Protein AF-A0A7W1EXB3-F1 (afdb_monomer_lite)

Sequence (257 aa):
MYRLIIIALLFVSFTVNGQTKTKTKTKTKVAKVDSTGAEIEEEKTPEELLELTLPPETEIDAITGKKVFYKERKLKNDSLRTALRLEQKKKKMSFWVKTTYPNPKLKTKQPPIQLCINLANRDTFLTYCVNDSILKDPEIKKIVFEKIIGDTTYMLIFLQAFTKSKSDGGVCSAGKEQRLYFVKWHPKSNVAKWKAKNVNSCVKTITNMGKQKFTEWDKTSILNISYHRGSNFYEYKFDPDQPQLGMQKVSGDAEEK

Structure (mmCIF, N/CA/C/O backbone):
data_AF-A0A7W1EXB3-F1
#
_entry.id   AF-A0A7W1EXB3-F1
#
loop_
_atom_site.g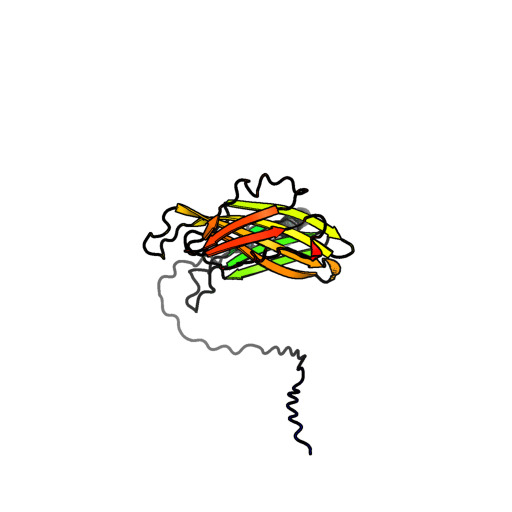roup_PDB
_atom_site.id
_atom_site.type_symbol
_atom_site.label_atom_id
_atom_site.label_alt_id
_atom_site.label_comp_id
_atom_site.label_asym_id
_atom_site.label_entity_id
_atom_site.label_seq_id
_atom_site.pdbx_PDB_ins_code
_atom_site.Cartn_x
_atom_site.Cartn_y
_atom_site.Cartn_z
_atom_site.occupancy
_atom_site.B_iso_or_equiv
_atom_site.auth_seq_id
_atom_site.auth_comp_id
_atom_site.auth_asym_id
_atom_site.auth_atom_id
_atom_site.pdbx_PDB_model_num
ATOM 1 N N . MET A 1 1 ? 8.033 -47.455 -35.387 1.00 41.56 1 MET A N 1
ATOM 2 C CA . MET A 1 1 ? 8.723 -48.066 -34.230 1.00 41.56 1 MET A CA 1
ATOM 3 C C . MET A 1 1 ? 8.724 -47.052 -33.097 1.00 41.56 1 MET A C 1
ATOM 5 O O . MET A 1 1 ? 9.214 -45.948 -33.277 1.00 41.56 1 MET A O 1
ATOM 9 N N . TYR A 1 2 ? 8.044 -47.396 -32.005 1.00 37.06 2 TYR A N 1
ATOM 10 C CA . TYR A 1 2 ? 7.686 -46.533 -30.876 1.00 37.06 2 TYR A CA 1
ATOM 11 C C . TYR A 1 2 ? 8.877 -46.172 -29.980 1.00 37.06 2 TYR A C 1
ATOM 13 O O . TYR A 1 2 ? 9.613 -47.077 -29.602 1.00 37.06 2 TYR A O 1
ATOM 21 N N . ARG A 1 3 ? 8.952 -44.915 -29.508 1.00 46.25 3 ARG A N 1
ATOM 22 C CA . ARG A 1 3 ? 9.371 -44.574 -28.129 1.00 46.25 3 ARG A CA 1
ATOM 23 C C . ARG A 1 3 ? 8.623 -43.329 -27.632 1.00 46.25 3 ARG A C 1
ATOM 25 O O . ARG A 1 3 ? 8.969 -42.202 -27.962 1.00 46.25 3 ARG A O 1
ATOM 32 N N . LEU A 1 4 ? 7.576 -43.584 -26.849 1.00 46.94 4 LEU A N 1
ATOM 33 C CA . LEU A 1 4 ? 6.866 -42.632 -25.993 1.00 46.94 4 LEU A CA 1
ATOM 34 C C . LEU A 1 4 ? 7.672 -42.433 -24.701 1.00 46.94 4 LEU A C 1
ATOM 36 O O . LEU A 1 4 ? 8.041 -43.422 -24.071 1.00 46.94 4 LEU A O 1
ATOM 40 N N . ILE A 1 5 ? 7.893 -41.187 -24.275 1.00 62.44 5 ILE A N 1
ATOM 41 C CA . ILE A 1 5 ? 8.281 -40.872 -22.893 1.00 62.44 5 ILE A CA 1
ATOM 42 C C . ILE A 1 5 ? 7.142 -40.072 -22.267 1.00 62.44 5 ILE A C 1
ATOM 44 O O . ILE A 1 5 ? 6.899 -38.914 -22.598 1.00 62.44 5 ILE A O 1
ATOM 48 N N . ILE A 1 6 ? 6.431 -40.760 -21.380 1.00 52.72 6 ILE A N 1
ATOM 49 C CA . ILE A 1 6 ? 5.423 -40.250 -20.457 1.00 52.72 6 ILE A CA 1
ATOM 50 C C . ILE A 1 6 ? 6.166 -39.871 -19.177 1.00 52.72 6 ILE A C 1
ATOM 52 O O . ILE A 1 6 ? 6.792 -40.736 -18.570 1.00 52.72 6 ILE A O 1
ATOM 56 N N . ILE A 1 7 ? 6.060 -38.621 -18.727 1.00 56.81 7 ILE A N 1
ATOM 57 C CA . ILE A 1 7 ? 6.257 -38.288 -17.311 1.00 56.81 7 ILE A CA 1
ATOM 58 C C . ILE A 1 7 ? 5.063 -37.449 -16.870 1.00 56.81 7 ILE A C 1
ATOM 60 O O . ILE A 1 7 ? 5.001 -36.238 -17.062 1.00 56.81 7 ILE A O 1
ATOM 64 N N . ALA A 1 8 ? 4.090 -38.158 -16.305 1.00 45.06 8 ALA A N 1
ATOM 65 C CA . ALA A 1 8 ? 3.041 -37.612 -15.471 1.00 45.06 8 ALA A CA 1
ATOM 66 C C . ALA A 1 8 ? 3.576 -37.522 -14.035 1.00 45.06 8 ALA A C 1
ATOM 68 O O . ALA A 1 8 ? 4.011 -38.526 -13.476 1.00 45.06 8 ALA A O 1
ATOM 69 N N . LEU A 1 9 ? 3.515 -36.337 -13.429 1.00 47.97 9 LEU A N 1
ATOM 70 C CA . LEU A 1 9 ? 3.651 -36.163 -11.983 1.00 47.97 9 LEU A CA 1
ATOM 71 C C . LEU A 1 9 ? 2.385 -35.481 -11.459 1.00 47.97 9 LEU A C 1
ATOM 73 O O . LEU A 1 9 ? 2.249 -34.261 -11.438 1.00 47.97 9 LEU A O 1
ATOM 77 N N . LEU A 1 10 ? 1.438 -36.343 -11.090 1.00 43.28 10 LEU A N 1
ATOM 78 C CA . LEU A 1 10 ? 0.374 -36.101 -10.122 1.00 43.28 10 LEU A CA 1
ATOM 79 C C . LEU A 1 10 ? 0.989 -36.011 -8.722 1.00 43.28 10 LEU A C 1
ATOM 81 O O . LEU A 1 10 ? 1.832 -36.838 -8.416 1.00 43.28 10 LEU A O 1
ATOM 85 N N . PHE A 1 11 ? 0.535 -35.064 -7.898 1.00 41.31 11 PHE A N 1
ATOM 86 C CA . PHE A 1 11 ? 0.152 -35.213 -6.477 1.00 41.31 11 PHE A CA 1
ATOM 87 C C . PHE A 1 11 ? -0.417 -33.846 -6.044 1.00 41.31 11 PHE A C 1
ATOM 89 O O . PHE A 1 11 ? 0.305 -32.861 -5.959 1.00 41.31 11 PHE A O 1
ATOM 96 N N . VAL A 1 12 ? -1.735 -33.653 -6.137 1.00 41.09 12 VAL A N 1
ATOM 97 C CA . VAL A 1 12 ? -2.756 -33.920 -5.102 1.00 41.09 12 VAL A CA 1
ATOM 98 C C . VAL A 1 12 ? -2.642 -32.979 -3.899 1.00 41.09 12 VAL A C 1
ATOM 100 O O . VAL A 1 12 ? -1.730 -33.039 -3.081 1.00 41.09 12 VAL A O 1
ATOM 103 N N . SER A 1 13 ? -3.652 -32.119 -3.841 1.00 35.84 13 SER A N 1
ATOM 104 C CA . SER A 1 13 ? -4.082 -31.227 -2.775 1.00 35.84 13 SER A CA 1
ATOM 105 C C . SER A 1 13 ? -4.209 -31.907 -1.407 1.00 35.84 13 SER A C 1
ATOM 107 O O . SER A 1 13 ? -4.775 -32.991 -1.310 1.00 35.84 13 SER A O 1
ATOM 109 N N . PHE A 1 14 ? -3.852 -31.185 -0.342 1.00 39.44 14 PHE A N 1
ATOM 110 C CA . PHE A 1 14 ? -4.456 -31.369 0.980 1.00 39.44 14 PHE A CA 1
ATOM 111 C C . PHE A 1 14 ? -4.939 -30.024 1.527 1.00 39.44 14 PHE A C 1
ATOM 113 O O . PHE A 1 14 ? -4.170 -29.083 1.717 1.00 39.44 14 PHE A O 1
ATOM 120 N N . THR A 1 15 ? -6.243 -29.961 1.774 1.00 39.34 15 THR A N 1
ATOM 121 C CA . THR A 1 15 ? -6.945 -28.927 2.535 1.00 39.34 15 THR A CA 1
ATOM 122 C C . THR A 1 15 ? -7.481 -29.527 3.842 1.00 39.34 15 THR A C 1
ATOM 124 O O . THR A 1 15 ? -7.920 -30.671 3.844 1.00 39.34 15 THR A O 1
ATOM 127 N N . VAL A 1 16 ? -7.565 -28.672 4.871 1.00 36.50 16 VAL A N 1
ATOM 128 C CA . VAL A 1 16 ? -8.430 -28.711 6.079 1.00 36.50 16 VAL A CA 1
ATOM 129 C C . VAL A 1 16 ? -8.057 -29.635 7.258 1.00 36.50 16 VAL A C 1
ATOM 131 O O . VAL A 1 16 ? -8.155 -30.851 7.177 1.00 36.50 16 VAL A O 1
ATOM 134 N N . ASN A 1 17 ? -7.729 -29.013 8.402 1.00 37.28 17 ASN A N 1
ATOM 135 C CA . ASN A 1 17 ? -8.367 -29.160 9.736 1.00 37.28 17 ASN A CA 1
ATOM 136 C C . ASN A 1 17 ? -7.505 -28.383 10.761 1.00 37.28 17 ASN A C 1
ATOM 138 O O . ASN A 1 17 ? -6.292 -28.525 10.772 1.00 37.28 17 ASN A O 1
ATOM 142 N N . GLY A 1 18 ? -7.993 -27.496 11.632 1.00 36.41 18 GLY A N 1
ATOM 143 C CA . GLY A 1 18 ? -9.329 -27.385 12.202 1.00 36.41 18 GLY A CA 1
ATOM 144 C C . GLY A 1 18 ? -9.471 -28.280 13.433 1.00 36.41 18 GLY A C 1
ATOM 145 O O . GLY A 1 18 ? -10.204 -29.253 13.360 1.00 36.41 18 GLY A O 1
ATOM 146 N N . GLN A 1 19 ? -8.778 -27.987 14.546 1.00 38.09 19 GLN A N 1
ATOM 147 C CA . GLN A 1 19 ? -9.163 -28.509 15.866 1.00 38.09 19 GLN A CA 1
ATOM 148 C C . GLN A 1 19 ? -8.624 -27.669 17.038 1.00 38.09 19 GLN A C 1
ATOM 150 O O . GLN A 1 19 ? -7.441 -27.646 17.365 1.00 38.09 19 GLN A O 1
ATOM 155 N N . THR A 1 20 ? -9.571 -27.006 17.694 1.00 40.81 20 THR A N 1
ATOM 156 C CA . THR A 1 20 ? -9.557 -26.512 19.071 1.00 40.81 20 THR A CA 1
ATOM 157 C C . THR A 1 20 ? -9.323 -27.641 20.077 1.00 40.81 20 THR A C 1
ATOM 159 O O . THR A 1 20 ? -10.093 -28.600 20.070 1.00 40.81 20 THR A O 1
ATOM 162 N N . LYS A 1 21 ? -8.379 -27.483 21.018 1.00 37.28 21 LYS A N 1
ATOM 163 C CA . LYS A 1 21 ? -8.473 -28.081 22.366 1.00 37.28 21 LYS A CA 1
ATOM 164 C C . LYS A 1 21 ? -7.869 -27.166 23.435 1.00 37.28 21 LYS A C 1
ATOM 166 O O . LYS A 1 21 ? -6.661 -26.992 23.542 1.00 37.28 21 LYS A O 1
ATOM 171 N N . THR A 1 22 ? -8.768 -26.633 24.249 1.00 33.16 22 THR A N 1
ATOM 172 C CA . THR A 1 22 ? -8.604 -26.196 25.636 1.00 33.16 22 THR A CA 1
ATOM 173 C C . THR A 1 22 ? -7.862 -27.250 26.465 1.00 33.16 22 THR A C 1
ATOM 175 O O . THR A 1 22 ? -8.252 -28.416 26.441 1.00 33.16 22 THR A O 1
ATOM 178 N N . LYS A 1 23 ? -6.868 -26.848 27.272 1.00 33.66 23 LYS A N 1
ATOM 179 C CA . LYS A 1 23 ? -6.513 -27.548 28.519 1.00 33.66 23 LYS A CA 1
ATOM 180 C C . LYS A 1 23 ? -5.982 -26.580 29.577 1.00 33.66 23 LYS A C 1
ATOM 182 O O . LYS A 1 23 ? -5.153 -25.713 29.325 1.00 33.66 23 LYS A O 1
ATOM 187 N N . THR A 1 24 ? -6.548 -26.764 30.757 1.00 30.84 24 THR A N 1
ATOM 188 C CA . THR A 1 24 ? -6.460 -25.964 31.972 1.00 30.84 24 THR A CA 1
ATOM 189 C C . THR A 1 24 ? -5.184 -26.256 32.773 1.00 30.84 24 THR A C 1
ATOM 191 O O . THR A 1 24 ? -4.723 -27.390 32.820 1.00 30.84 24 THR A O 1
ATOM 194 N N . LYS A 1 25 ? -4.675 -25.190 33.406 1.00 33.97 25 LYS A N 1
ATOM 195 C CA . LYS A 1 25 ? -3.746 -25.039 34.548 1.00 33.97 25 LYS A CA 1
ATOM 196 C C . LYS A 1 25 ? -3.174 -26.301 35.222 1.00 33.97 25 LYS A C 1
ATOM 198 O O . LYS A 1 25 ? -3.916 -27.048 35.851 1.00 33.97 25 LYS A O 1
ATOM 203 N N . THR A 1 26 ? -1.846 -26.305 35.369 1.00 30.31 26 THR A N 1
ATOM 204 C CA . THR A 1 26 ? -1.167 -26.849 36.558 1.00 30.31 26 THR A CA 1
ATOM 205 C C . THR A 1 26 ? -0.207 -25.795 37.109 1.00 30.31 26 THR A C 1
ATOM 207 O O . THR A 1 26 ? 0.642 -25.273 36.391 1.00 30.31 26 THR A O 1
ATOM 210 N N . LYS A 1 27 ? -0.406 -25.432 38.382 1.00 35.62 27 LYS A N 1
ATOM 211 C CA . LYS A 1 27 ? 0.450 -24.539 39.172 1.00 35.62 27 LYS A CA 1
ATOM 212 C C . LYS A 1 27 ? 1.740 -25.271 39.546 1.00 35.62 27 LYS A C 1
ATOM 214 O O . LYS A 1 27 ? 1.654 -26.310 40.191 1.00 35.62 27 LYS A O 1
ATOM 219 N N . THR A 1 28 ? 2.888 -24.639 39.317 1.00 32.59 28 THR A N 1
ATOM 220 C CA . THR A 1 28 ? 4.120 -24.947 40.054 1.00 32.59 28 THR A CA 1
ATOM 221 C C . THR A 1 28 ? 4.685 -23.637 40.591 1.00 32.59 28 THR A C 1
ATOM 223 O O . THR A 1 28 ? 5.056 -22.748 39.829 1.00 32.59 28 THR A O 1
ATOM 226 N N . LYS A 1 29 ? 4.671 -23.495 41.921 1.00 38.78 29 LYS A N 1
ATOM 227 C CA . LYS A 1 29 ? 5.368 -22.435 42.657 1.00 38.78 29 LYS A CA 1
ATOM 228 C C . LYS A 1 29 ? 6.869 -22.712 42.576 1.00 38.78 29 LYS A C 1
ATOM 230 O O . LYS A 1 29 ? 7.273 -23.779 43.024 1.00 38.78 29 LYS A O 1
ATOM 235 N N . VAL A 1 30 ? 7.674 -21.753 42.120 1.00 33.88 30 VAL A N 1
ATOM 236 C CA . VAL A 1 30 ? 9.099 -21.677 42.476 1.00 33.88 30 VAL A CA 1
ATOM 237 C C . VAL A 1 30 ? 9.494 -20.218 42.733 1.00 33.88 30 VAL A C 1
ATOM 239 O O . VAL A 1 30 ? 9.085 -19.313 42.015 1.00 33.88 30 VAL A O 1
ATOM 242 N N . ALA A 1 31 ? 10.214 -20.087 43.846 1.00 32.09 31 ALA A N 1
ATOM 243 C CA . ALA A 1 31 ? 10.896 -18.991 44.528 1.00 32.09 31 ALA A CA 1
ATOM 244 C C . ALA A 1 31 ? 11.014 -17.586 43.899 1.00 32.09 31 ALA A C 1
ATOM 246 O O . ALA A 1 31 ? 11.433 -17.400 42.760 1.00 32.09 31 ALA A O 1
ATOM 247 N N . LYS A 1 32 ? 10.778 -16.600 44.781 1.00 36.91 32 LYS A N 1
ATOM 248 C CA . LYS A 1 32 ? 11.312 -15.233 44.737 1.00 36.91 32 LYS A CA 1
ATOM 249 C C . LYS A 1 32 ? 12.838 -15.255 44.597 1.00 36.91 32 LYS A C 1
ATOM 251 O O . LYS A 1 32 ? 13.509 -15.875 45.418 1.00 36.91 32 LYS A O 1
ATOM 256 N N . VAL A 1 33 ? 13.350 -14.478 43.649 1.00 33.28 33 VAL A N 1
ATOM 257 C CA . VAL A 1 33 ? 14.679 -13.867 43.724 1.00 33.28 33 VAL A CA 1
ATOM 258 C C . VAL A 1 33 ? 14.490 -12.393 43.386 1.00 33.28 33 VAL A C 1
ATOM 260 O O . VAL A 1 33 ? 13.974 -12.061 42.319 1.00 33.28 33 VAL A O 1
ATOM 263 N N . ASP A 1 34 ? 14.842 -11.539 44.343 1.00 39.09 34 ASP A N 1
ATOM 264 C CA . ASP A 1 34 ? 14.842 -10.088 44.212 1.00 39.09 34 ASP A CA 1
ATOM 265 C C . ASP A 1 34 ? 15.857 -9.663 43.147 1.00 39.09 34 ASP A C 1
ATOM 267 O O . ASP A 1 34 ? 17.057 -9.911 43.256 1.00 39.09 34 ASP A O 1
ATOM 271 N N . SER A 1 35 ? 15.365 -9.006 42.105 1.00 39.72 35 SER A N 1
ATOM 272 C CA . SER A 1 35 ? 16.178 -8.212 41.196 1.00 39.72 35 SER A CA 1
ATOM 273 C C . SER A 1 35 ? 15.319 -7.047 40.730 1.00 39.72 35 SER A C 1
ATOM 275 O O . SER A 1 35 ? 14.232 -7.233 40.185 1.00 39.72 35 SER A O 1
ATOM 277 N N . THR A 1 36 ? 15.798 -5.853 41.055 1.00 43.53 36 THR A N 1
ATOM 278 C CA . THR A 1 36 ? 15.274 -4.519 40.761 1.00 43.53 36 THR A CA 1
ATOM 279 C C . THR A 1 36 ? 14.610 -4.429 39.385 1.00 43.53 36 THR A C 1
ATOM 281 O O . THR A 1 36 ? 15.255 -4.246 38.353 1.00 43.53 36 THR A O 1
ATOM 284 N N . GLY A 1 37 ? 13.283 -4.562 39.386 1.00 33.91 37 GLY A N 1
ATOM 285 C CA . GLY A 1 37 ? 12.439 -4.415 38.212 1.00 33.91 37 GLY A CA 1
ATOM 286 C C . GLY A 1 37 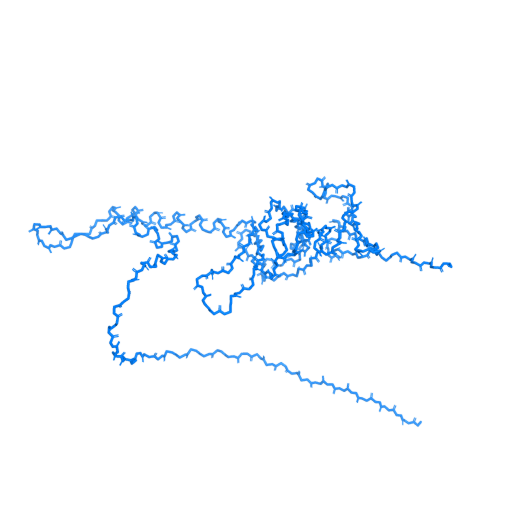? 12.226 -2.943 37.896 1.00 33.91 37 GLY A C 1
ATOM 287 O O . GLY A 1 37 ? 11.475 -2.262 38.585 1.00 33.91 37 GLY A O 1
ATOM 288 N N . ALA A 1 38 ? 12.860 -2.463 36.829 1.00 42.16 38 ALA A N 1
ATOM 289 C CA . ALA A 1 38 ? 12.301 -1.351 36.079 1.00 42.16 38 ALA A CA 1
ATOM 290 C C . ALA A 1 38 ? 10.942 -1.821 35.544 1.00 42.16 38 ALA A C 1
ATOM 292 O O . ALA A 1 38 ? 10.872 -2.786 34.778 1.00 42.16 38 ALA A O 1
ATOM 293 N N . GLU A 1 39 ? 9.875 -1.195 36.030 1.00 42.16 39 GLU A N 1
ATOM 294 C CA . GLU A 1 39 ? 8.497 -1.515 35.687 1.00 42.16 39 GLU A CA 1
ATOM 295 C C . GLU A 1 39 ? 8.330 -1.401 34.166 1.00 42.16 39 GLU A C 1
ATOM 297 O O . GLU A 1 39 ? 8.524 -0.348 33.555 1.00 42.16 39 GLU A O 1
ATOM 302 N N . ILE A 1 40 ? 8.086 -2.542 33.528 1.00 48.50 40 ILE A N 1
ATOM 303 C CA . ILE A 1 40 ? 7.893 -2.623 32.088 1.00 48.50 40 ILE A CA 1
ATOM 304 C C . ILE A 1 40 ? 6.507 -2.042 31.824 1.00 48.50 40 ILE A C 1
ATOM 306 O O . ILE A 1 40 ? 5.510 -2.726 32.036 1.00 48.50 40 ILE A O 1
ATOM 310 N N . GLU A 1 41 ? 6.432 -0.794 31.359 1.00 58.38 41 GLU A N 1
ATOM 311 C CA . GLU A 1 41 ? 5.202 -0.281 30.756 1.00 58.38 41 GLU A CA 1
ATOM 312 C C . GLU A 1 41 ? 4.876 -1.157 29.536 1.00 58.38 41 GLU A C 1
ATOM 314 O O . GLU A 1 41 ? 5.532 -1.081 28.486 1.00 58.38 41 GLU A O 1
ATOM 319 N N . GLU A 1 42 ? 3.910 -2.063 29.708 1.00 65.38 42 GLU A N 1
ATOM 320 C CA . GLU A 1 42 ? 3.246 -2.749 28.606 1.00 65.38 42 GLU A CA 1
ATOM 321 C C . GLU A 1 42 ? 2.676 -1.693 27.657 1.00 65.38 42 GLU A C 1
ATOM 323 O O . GLU A 1 42 ? 2.076 -0.703 28.079 1.00 65.38 42 GLU A O 1
ATOM 328 N N . GLU A 1 43 ? 2.899 -1.887 26.359 1.00 67.00 43 GLU A N 1
ATOM 329 C CA . GLU A 1 43 ? 2.380 -1.008 25.317 1.00 67.00 43 GLU A CA 1
ATOM 330 C C . GLU A 1 43 ? 0.859 -1.198 25.245 1.00 67.00 43 GLU A C 1
ATOM 332 O O . GLU A 1 43 ? 0.354 -2.091 24.566 1.00 67.00 43 GLU A O 1
ATOM 337 N N . LYS A 1 44 ? 0.137 -0.394 26.028 1.00 78.44 44 LYS A N 1
ATOM 338 C CA . LYS A 1 44 ? -1.316 -0.475 26.166 1.00 78.44 44 LYS A CA 1
ATOM 339 C C . LYS A 1 44 ? -1.995 -0.145 24.846 1.00 78.44 44 LYS A C 1
ATOM 341 O O . LYS A 1 44 ? -1.663 0.833 24.169 1.00 78.44 44 LYS A O 1
ATOM 346 N N . THR A 1 45 ? -2.988 -0.946 24.492 1.00 84.06 45 THR A N 1
ATOM 347 C CA . THR A 1 45 ? -3.839 -0.671 23.338 1.00 84.06 45 THR A CA 1
ATOM 348 C C . THR A 1 45 ? -4.600 0.649 23.539 1.00 84.06 45 THR A C 1
ATOM 350 O O . THR A 1 45 ? -4.846 1.062 24.673 1.00 84.06 45 THR A O 1
ATOM 353 N N . PRO A 1 46 ? -5.037 1.330 22.462 1.00 83.94 46 PRO A N 1
ATOM 354 C CA . PRO A 1 46 ? -5.842 2.546 22.594 1.00 83.94 46 PRO A CA 1
ATOM 355 C C . PRO A 1 46 ? -7.127 2.349 23.413 1.00 83.94 46 PRO A C 1
ATOM 357 O O . PRO A 1 46 ? -7.627 3.302 24.000 1.00 83.94 46 PRO A O 1
ATOM 360 N N . GLU A 1 47 ? -7.661 1.126 23.440 1.00 87.94 47 GLU A N 1
ATOM 361 C CA . GLU A 1 47 ? -8.827 0.769 24.251 1.00 87.94 47 GLU A CA 1
ATOM 362 C C . GLU A 1 47 ? -8.461 0.693 25.737 1.00 87.94 47 GLU A C 1
ATOM 364 O O . GLU A 1 47 ? -9.132 1.310 26.555 1.00 87.94 47 GLU A O 1
ATOM 369 N N . GLU A 1 48 ? -7.353 0.037 26.087 1.00 87.81 48 GLU A N 1
ATOM 370 C CA . GLU A 1 48 ? -6.856 -0.026 27.470 1.00 87.81 48 GLU A CA 1
ATOM 371 C C . GLU A 1 48 ? -6.447 1.348 28.010 1.00 87.81 48 GLU A C 1
ATOM 373 O O . GLU A 1 48 ? -6.702 1.662 29.172 1.00 87.81 48 GLU A O 1
ATOM 378 N N . LEU A 1 49 ? -5.845 2.192 27.168 1.00 89.25 49 LEU A N 1
ATOM 379 C CA . LEU A 1 49 ? -5.540 3.579 27.520 1.00 89.25 49 LEU A CA 1
ATOM 380 C C . LEU A 1 49 ? -6.812 4.377 27.799 1.00 89.25 49 LEU A C 1
ATOM 382 O O . LEU A 1 49 ? -6.841 5.145 28.757 1.00 89.25 49 LEU A O 1
ATOM 386 N N . LEU A 1 50 ? -7.865 4.179 26.999 1.00 91.00 50 LEU A N 1
ATOM 387 C CA . LEU A 1 50 ? -9.147 4.821 27.253 1.00 91.00 50 LEU A CA 1
ATOM 388 C C . LEU A 1 50 ? -9.718 4.348 28.593 1.00 91.00 50 LEU A C 1
ATOM 390 O O . LEU A 1 50 ? -10.015 5.196 29.426 1.00 91.00 50 LEU A O 1
ATOM 394 N N . GLU A 1 51 ? -9.794 3.040 28.849 1.00 89.62 51 GLU A N 1
ATOM 395 C CA . GLU A 1 51 ? -10.351 2.497 30.102 1.00 89.62 51 GLU A CA 1
ATOM 396 C C . GLU A 1 51 ? -9.653 3.033 31.360 1.00 89.62 51 GLU A C 1
ATOM 398 O O . GLU A 1 51 ? -10.319 3.303 32.355 1.00 89.62 51 GLU A O 1
ATOM 403 N N . LEU A 1 52 ? -8.338 3.270 31.316 1.00 89.50 52 LEU A N 1
ATOM 404 C CA . LEU A 1 52 ? -7.600 3.868 32.439 1.00 89.50 52 LEU A CA 1
ATOM 405 C C . LEU A 1 52 ? -7.969 5.329 32.715 1.00 89.50 52 LEU A C 1
ATOM 407 O O . LEU A 1 52 ? -7.787 5.808 33.831 1.00 89.50 52 LEU A O 1
ATOM 411 N N . THR A 1 53 ? -8.454 6.042 31.701 1.00 89.50 53 THR A N 1
ATOM 412 C CA . THR A 1 53 ? -8.878 7.446 31.820 1.00 89.50 53 THR A CA 1
ATOM 413 C C . THR A 1 53 ? -10.357 7.598 32.164 1.00 89.50 53 THR A C 1
ATOM 415 O O . THR A 1 53 ? -10.786 8.691 32.541 1.00 89.50 53 THR A O 1
ATOM 418 N N . LEU A 1 54 ? -11.153 6.532 32.031 1.00 91.19 54 LEU A N 1
ATOM 419 C CA . LEU A 1 54 ? -12.586 6.588 32.290 1.00 91.19 54 LEU A CA 1
ATOM 420 C C . LEU A 1 54 ? -12.863 6.552 33.802 1.00 91.19 54 LEU A C 1
ATOM 422 O O . LEU A 1 54 ? -12.283 5.739 34.523 1.00 91.19 54 LEU A O 1
ATOM 426 N N . PRO A 1 55 ? -13.781 7.394 34.310 1.00 90.31 55 PRO A N 1
ATOM 427 C CA . PRO A 1 55 ? -14.193 7.321 35.702 1.00 90.31 55 PRO A CA 1
ATOM 428 C C . PRO A 1 55 ? -14.899 5.984 35.978 1.00 90.31 55 PRO A C 1
ATOM 430 O O . PRO A 1 55 ? -15.655 5.504 35.120 1.00 90.31 55 PRO A O 1
ATOM 433 N N . PRO A 1 56 ? -14.717 5.400 37.177 1.00 87.88 56 PRO A N 1
ATOM 434 C CA . PRO A 1 56 ? -15.369 4.153 37.539 1.00 87.88 56 PRO A CA 1
ATOM 435 C C . PRO A 1 56 ? -16.895 4.314 37.511 1.00 87.88 56 PRO A C 1
ATOM 437 O O . PRO A 1 56 ? -17.467 5.291 38.005 1.00 87.88 56 PRO A O 1
ATOM 440 N N . GLU A 1 57 ? -17.561 3.329 36.910 1.00 90.50 57 GLU A N 1
ATOM 441 C CA . GLU A 1 57 ? -19.023 3.302 36.767 1.00 90.50 57 GLU A CA 1
ATOM 442 C C . GLU A 1 57 ? -19.726 2.909 38.079 1.00 90.50 57 GLU A C 1
ATOM 444 O O . GLU A 1 57 ? -20.915 3.180 38.261 1.00 90.50 57 GLU A O 1
ATOM 449 N N . THR A 1 58 ? -18.986 2.297 39.007 1.00 89.12 58 THR A N 1
ATOM 450 C CA . THR A 1 58 ? -19.454 1.905 40.338 1.00 89.12 58 THR A CA 1
ATOM 451 C C . THR A 1 58 ? -18.506 2.415 41.408 1.00 89.12 58 THR A C 1
ATOM 453 O O . THR A 1 58 ? -17.310 2.135 41.338 1.00 89.12 58 THR A O 1
ATOM 456 N N . GLU A 1 59 ? -19.045 3.062 42.433 1.00 89.56 59 GLU A N 1
ATOM 457 C CA . GLU A 1 59 ? -18.298 3.413 43.645 1.00 89.56 59 GLU A CA 1
ATOM 458 C C . GLU A 1 59 ? -19.010 2.812 44.858 1.00 89.56 59 GLU A C 1
ATOM 460 O O . GLU A 1 59 ? -20.218 2.559 44.834 1.00 89.56 59 GLU A O 1
ATOM 465 N N . ILE A 1 60 ? -18.249 2.515 45.906 1.00 88.69 60 ILE A N 1
ATOM 466 C CA . ILE A 1 60 ? -18.820 2.122 47.193 1.00 88.69 60 ILE A CA 1
ATOM 467 C C . ILE A 1 60 ? -19.085 3.423 47.940 1.00 88.69 60 ILE A C 1
ATOM 469 O O . ILE A 1 60 ? -18.151 4.182 48.190 1.00 88.69 60 ILE A O 1
ATOM 473 N N . ASP A 1 61 ? -20.345 3.691 48.264 1.00 84.88 61 ASP A N 1
ATOM 474 C CA . ASP A 1 61 ? -20.708 4.849 49.073 1.00 84.88 61 ASP A CA 1
ATOM 475 C C . ASP A 1 61 ? -20.077 4.708 50.465 1.00 84.88 61 ASP A C 1
ATOM 477 O O . ASP A 1 61 ? -20.293 3.713 51.162 1.00 84.88 61 ASP A O 1
ATOM 481 N N . ALA A 1 62 ? -19.275 5.699 50.852 1.00 87.50 62 ALA A N 1
ATOM 482 C CA . ALA A 1 62 ? -18.513 5.697 52.095 1.00 87.50 62 ALA A CA 1
ATOM 483 C C . ALA A 1 62 ? -19.405 5.675 53.346 1.00 87.50 62 ALA A C 1
ATOM 485 O O . ALA A 1 62 ? -18.960 5.230 54.401 1.00 87.50 62 ALA A O 1
ATOM 486 N N . ILE A 1 63 ? -20.653 6.138 53.233 1.00 88.25 63 ILE A N 1
ATOM 487 C CA . ILE A 1 63 ? -21.585 6.219 54.361 1.00 88.25 63 ILE A CA 1
ATOM 488 C C . ILE A 1 63 ? -22.409 4.935 54.467 1.00 88.25 63 ILE A C 1
ATOM 490 O O . ILE A 1 63 ? -22.582 4.391 55.555 1.00 88.25 63 ILE A O 1
ATOM 494 N N . THR A 1 64 ? -22.926 4.434 53.343 1.00 85.19 64 THR A N 1
ATOM 495 C CA . THR A 1 64 ? -23.859 3.295 53.348 1.00 85.19 64 THR A CA 1
ATOM 496 C C . THR A 1 64 ? -23.197 1.943 53.085 1.00 85.19 64 THR A C 1
ATOM 498 O O . THR A 1 64 ? -23.844 0.908 53.254 1.00 85.19 64 THR A O 1
ATOM 501 N N . GLY A 1 65 ? -21.939 1.920 52.631 1.00 90.06 65 GLY A N 1
ATOM 502 C CA . GLY A 1 65 ? -21.225 0.706 52.221 1.00 90.06 65 GLY A CA 1
ATOM 503 C C . GLY A 1 65 ? -21.838 0.007 51.000 1.00 90.06 65 GLY A C 1
ATOM 504 O O . GLY A 1 65 ? -21.392 -1.075 50.609 1.00 90.06 65 GLY A O 1
ATOM 505 N N . LYS A 1 66 ? -22.872 0.592 50.383 1.00 90.62 66 LYS A N 1
ATOM 506 C CA . LYS A 1 66 ? -23.555 0.028 49.218 1.00 90.62 66 LYS A CA 1
ATOM 507 C C . LYS A 1 66 ? -22.837 0.447 47.941 1.00 90.62 66 LYS A C 1
ATOM 509 O O . LYS A 1 66 ? -22.353 1.568 47.813 1.00 90.62 66 LYS A O 1
ATOM 514 N N . LYS A 1 67 ? -22.797 -0.461 46.963 1.00 90.25 67 LYS A N 1
ATOM 515 C CA . LYS A 1 67 ? -22.325 -0.141 45.612 1.00 90.25 67 LYS A CA 1
ATOM 516 C C . LYS A 1 67 ? -23.359 0.741 44.920 1.00 90.25 67 LYS A C 1
ATOM 518 O O . LYS A 1 67 ? -24.474 0.288 44.663 1.00 90.25 67 LYS A O 1
ATOM 523 N N . VAL A 1 68 ? -22.977 1.970 44.602 1.00 89.44 68 VAL A N 1
ATOM 524 C CA . VAL A 1 68 ? -23.777 2.905 43.812 1.00 89.44 68 VAL A CA 1
ATOM 525 C C . VAL A 1 68 ? -23.293 2.841 42.370 1.00 89.44 68 VAL A C 1
ATOM 527 O O . VAL A 1 68 ? -22.100 2.954 42.091 1.00 89.44 68 VAL A O 1
ATOM 530 N N . PHE A 1 69 ? -24.227 2.619 41.449 1.00 92.75 69 PHE A N 1
ATOM 531 C CA . PHE A 1 69 ? -23.958 2.584 40.018 1.00 92.75 69 PHE A CA 1
ATOM 532 C C . PHE A 1 69 ? -24.386 3.906 39.373 1.00 92.75 69 PHE A C 1
ATOM 534 O O . PHE A 1 69 ? -25.556 4.291 39.434 1.00 92.75 69 PHE A O 1
ATOM 541 N N . TYR A 1 70 ? -23.448 4.587 38.718 1.00 92.62 70 TYR A N 1
ATOM 542 C CA . TYR A 1 70 ? -23.688 5.889 38.101 1.00 92.62 70 TYR A CA 1
ATOM 543 C C . TYR A 1 70 ? -24.054 5.731 36.624 1.00 92.62 70 TYR A C 1
ATOM 545 O O . TYR A 1 70 ? -23.193 5.714 35.740 1.00 92.62 70 TYR A O 1
ATOM 553 N N . LYS A 1 71 ? -25.360 5.661 36.341 1.00 93.44 71 LYS A N 1
ATOM 554 C CA . LYS A 1 71 ? -25.895 5.475 34.979 1.00 93.44 71 LYS A CA 1
ATOM 555 C C . LYS A 1 71 ? -25.407 6.536 33.983 1.00 93.44 71 LYS A C 1
ATOM 557 O O . LYS A 1 71 ? -25.093 6.200 32.845 1.00 93.44 71 LYS A O 1
ATOM 562 N N . GLU A 1 72 ? -25.305 7.792 34.409 1.00 92.12 72 GLU A N 1
ATOM 563 C CA . GLU A 1 72 ? -24.818 8.897 33.570 1.00 92.12 72 GLU A CA 1
ATOM 564 C C . GLU A 1 72 ? -23.345 8.727 33.178 1.00 92.12 72 GLU A C 1
ATOM 566 O O . GLU A 1 72 ? -22.979 8.958 32.024 1.00 92.12 72 GLU A O 1
ATOM 571 N N . ARG A 1 73 ? -22.506 8.246 34.109 1.00 92.50 73 ARG A N 1
ATOM 572 C CA . ARG A 1 73 ? -21.090 7.958 33.836 1.00 92.50 73 ARG A CA 1
ATOM 573 C C . ARG A 1 73 ? -20.955 6.823 32.829 1.00 92.50 73 ARG A C 1
ATOM 575 O O . ARG A 1 73 ? -20.213 6.973 31.866 1.00 92.50 73 ARG A O 1
ATOM 582 N N . LYS A 1 74 ? -21.737 5.745 32.979 1.00 92.62 74 LYS A N 1
ATOM 583 C CA . LYS A 1 74 ? -21.762 4.654 31.993 1.00 92.62 74 LYS A CA 1
ATOM 584 C C . LYS A 1 74 ? -22.139 5.150 30.597 1.00 92.62 74 LYS A C 1
ATOM 586 O O . LYS A 1 74 ? -21.439 4.841 29.642 1.00 92.62 74 LYS A O 1
ATOM 591 N N . LEU A 1 75 ? -23.203 5.948 30.467 1.00 94.12 75 LEU A N 1
ATOM 592 C CA . LEU A 1 75 ? -23.624 6.488 29.166 1.00 94.12 75 LEU A CA 1
ATOM 593 C C . LEU A 1 75 ? -22.517 7.323 28.506 1.00 94.12 75 LEU A C 1
ATOM 595 O O . LEU A 1 75 ? -22.275 7.199 27.304 1.00 94.12 75 LEU A O 1
ATOM 599 N N . LYS A 1 76 ? -21.810 8.144 29.291 1.00 93.88 76 LYS A N 1
ATOM 600 C CA . LYS A 1 76 ? -20.676 8.935 28.801 1.00 93.88 76 LYS A CA 1
ATOM 601 C C . LYS A 1 76 ? -19.491 8.049 28.397 1.00 93.88 76 LYS A C 1
ATOM 603 O O . LYS A 1 76 ? -18.943 8.238 27.313 1.00 93.88 76 LYS A O 1
ATOM 608 N N . ASN A 1 77 ? -19.140 7.061 29.217 1.00 94.88 77 ASN A N 1
ATOM 609 C CA . ASN A 1 77 ? -18.076 6.093 28.939 1.00 94.88 77 ASN A CA 1
ATOM 610 C C . ASN A 1 77 ? -18.370 5.282 27.662 1.00 94.88 77 ASN A C 1
ATOM 612 O O . ASN A 1 77 ? -17.513 5.168 26.787 1.00 94.88 77 ASN A O 1
ATOM 616 N N . ASP A 1 78 ? -19.600 4.791 27.496 1.00 93.19 78 ASP A N 1
ATOM 617 C CA . ASP A 1 78 ? -20.033 4.040 26.311 1.00 93.19 78 ASP A CA 1
ATOM 618 C C . ASP A 1 78 ? -20.017 4.898 25.035 1.00 93.19 78 ASP A C 1
ATOM 620 O O . ASP A 1 78 ? -19.646 4.414 23.956 1.00 93.19 78 ASP A O 1
ATOM 624 N N . SER A 1 79 ? -20.346 6.188 25.151 1.00 94.81 79 SER A N 1
ATOM 625 C CA . SER A 1 79 ? -20.205 7.154 24.056 1.00 94.81 79 SER A CA 1
ATOM 626 C C . SER A 1 79 ? -18.741 7.309 23.624 1.00 94.81 79 SER A C 1
ATOM 628 O O . SER A 1 79 ? -18.433 7.209 22.433 1.00 94.81 79 SER A O 1
ATOM 630 N N . LEU A 1 80 ? -17.814 7.439 24.580 1.00 94.31 80 LEU A N 1
ATOM 631 C CA . LEU A 1 80 ? -16.375 7.536 24.302 1.00 94.31 80 LEU A CA 1
ATOM 632 C C . LEU A 1 80 ? -15.818 6.256 23.663 1.00 94.31 80 LEU A C 1
ATOM 634 O O . LEU A 1 80 ? -15.098 6.329 22.664 1.00 94.31 80 LEU A O 1
ATOM 638 N N . ARG A 1 81 ? -16.211 5.078 24.164 1.00 92.75 81 ARG A N 1
ATOM 639 C CA . ARG A 1 81 ? -15.862 3.779 23.555 1.00 92.75 81 ARG A CA 1
ATOM 640 C C . ARG A 1 81 ? -16.343 3.702 22.103 1.00 92.75 81 ARG A C 1
ATOM 642 O O . ARG A 1 81 ? -15.620 3.240 21.221 1.00 92.75 81 ARG A O 1
ATOM 649 N N . THR A 1 82 ? -17.559 4.172 21.832 1.00 94.50 82 THR A N 1
ATOM 650 C CA . THR A 1 82 ? -18.141 4.183 20.480 1.00 94.50 82 THR A CA 1
ATOM 651 C C . THR A 1 82 ? -17.399 5.144 19.554 1.00 94.50 82 THR A C 1
ATOM 653 O O . THR A 1 82 ? -17.075 4.772 18.423 1.00 94.50 82 THR A O 1
ATOM 656 N N . ALA A 1 83 ? -17.068 6.343 20.035 1.00 93.19 83 ALA A N 1
ATOM 657 C CA . ALA A 1 83 ? -16.269 7.312 19.295 1.00 93.19 83 ALA A CA 1
ATOM 658 C C . ALA A 1 83 ? -14.891 6.738 18.922 1.00 93.19 83 ALA A C 1
ATOM 660 O O . ALA A 1 83 ? -14.515 6.777 17.748 1.00 93.19 83 ALA A O 1
ATOM 661 N N . LEU A 1 84 ? -14.192 6.101 19.870 1.00 93.25 84 LEU A N 1
ATOM 662 C CA . LEU A 1 84 ? -12.900 5.453 19.618 1.00 93.25 84 LEU A CA 1
ATOM 663 C C . LEU A 1 84 ? -13.011 4.354 18.551 1.00 93.25 84 LEU A C 1
ATOM 665 O O . LEU A 1 84 ? -12.204 4.309 17.620 1.00 93.25 84 LEU A O 1
ATOM 669 N N . ARG A 1 85 ? -14.034 3.493 18.628 1.00 91.50 85 ARG A N 1
ATOM 670 C CA . ARG A 1 85 ? -14.277 2.451 17.612 1.00 91.50 85 ARG A CA 1
ATOM 671 C C . ARG A 1 85 ? -14.532 3.049 16.231 1.00 91.50 85 ARG A C 1
ATOM 673 O O . ARG A 1 85 ? -14.022 2.530 15.238 1.00 91.50 85 ARG A O 1
ATOM 680 N N . LEU A 1 86 ? -15.295 4.140 16.149 1.00 89.75 86 LEU A N 1
ATOM 681 C CA . LEU A 1 86 ? -15.549 4.846 14.893 1.00 89.75 86 LEU A CA 1
ATOM 682 C C . LEU A 1 86 ? -14.266 5.447 14.320 1.00 89.75 86 LEU A C 1
ATOM 684 O O . LEU A 1 86 ? -14.022 5.314 13.122 1.00 89.75 86 LEU A O 1
ATOM 688 N N . GLU A 1 87 ? -13.422 6.058 15.147 1.00 88.75 87 GLU A N 1
ATOM 689 C CA . GLU A 1 87 ? -12.122 6.569 14.709 1.00 88.75 87 GLU A CA 1
ATOM 690 C C . GLU A 1 87 ? -11.192 5.459 14.227 1.00 88.75 87 GLU A C 1
ATOM 692 O O . GLU A 1 87 ? -10.588 5.575 13.160 1.00 88.75 87 GLU A O 1
ATOM 697 N N . GLN A 1 88 ? -11.095 4.356 14.969 1.00 87.94 88 GLN A N 1
ATOM 698 C CA . GLN A 1 88 ? -10.305 3.200 14.556 1.00 87.94 88 GLN A CA 1
ATOM 699 C C . GLN A 1 88 ? -10.833 2.600 13.250 1.00 87.94 88 GLN A C 1
ATOM 701 O O . GLN A 1 88 ? -10.040 2.254 12.373 1.00 87.94 88 GLN A O 1
ATOM 706 N N . LYS A 1 89 ? -12.158 2.514 13.081 1.00 85.81 89 LYS A N 1
ATOM 707 C CA . LYS A 1 89 ? -12.781 2.084 11.825 1.00 85.81 89 LYS A CA 1
ATOM 708 C C . LYS A 1 89 ? -12.419 3.044 10.694 1.00 85.81 89 LYS A C 1
ATOM 710 O O . LYS A 1 89 ? -11.946 2.579 9.668 1.00 85.81 89 LYS A O 1
ATOM 715 N N . LYS A 1 90 ? -12.534 4.362 10.886 1.00 86.12 90 LYS A N 1
ATOM 716 C CA . LYS A 1 90 ? -12.119 5.372 9.893 1.00 86.12 90 LYS A CA 1
ATOM 717 C C . LYS A 1 90 ? -10.639 5.238 9.518 1.00 86.12 90 LYS A C 1
ATOM 719 O O . LYS A 1 90 ? -10.312 5.294 8.339 1.00 86.12 90 LYS A O 1
ATOM 724 N N . LYS A 1 91 ? -9.757 5.000 10.495 1.00 82.50 91 LYS A N 1
ATOM 725 C CA . LYS A 1 91 ? -8.320 4.757 10.265 1.00 82.50 91 LYS A CA 1
ATOM 726 C C . LYS A 1 91 ? -8.060 3.465 9.484 1.00 82.50 91 LYS A C 1
ATOM 728 O O . LYS A 1 91 ? -7.157 3.427 8.658 1.00 82.50 91 LYS A O 1
ATOM 733 N N . LYS A 1 92 ? -8.832 2.401 9.724 1.00 79.75 92 LYS A N 1
ATOM 734 C CA . LYS A 1 92 ? -8.754 1.148 8.945 1.00 79.75 92 LYS A CA 1
ATOM 735 C C . LYS A 1 92 ? -9.326 1.313 7.531 1.00 79.75 92 LYS A C 1
ATOM 737 O O . LYS A 1 92 ? -8.816 0.712 6.595 1.00 79.75 92 LYS A O 1
ATOM 742 N N . MET A 1 93 ? -10.337 2.163 7.378 1.00 85.69 93 MET A N 1
ATOM 743 C CA . MET A 1 93 ? -11.051 2.448 6.130 1.00 85.69 93 MET A CA 1
ATOM 744 C C . MET A 1 93 ? -10.467 3.647 5.369 1.00 85.69 93 MET A C 1
ATOM 746 O O . MET A 1 93 ? -11.186 4.354 4.668 1.00 85.69 93 MET A O 1
ATOM 750 N N . SER A 1 94 ? -9.165 3.896 5.499 1.00 89.69 94 SER A N 1
ATOM 751 C CA . SER A 1 94 ? -8.462 4.920 4.730 1.00 89.69 94 SER A CA 1
ATOM 752 C C . SER A 1 94 ? -7.199 4.353 4.093 1.00 89.69 94 SER A C 1
ATOM 754 O O . SER A 1 94 ? -6.596 3.405 4.600 1.00 89.69 94 SER A O 1
ATOM 756 N N . PHE A 1 95 ? -6.791 4.929 2.963 1.00 94.81 95 PHE A N 1
ATOM 757 C CA . PHE A 1 95 ? -5.496 4.609 2.377 1.00 94.81 95 PHE A CA 1
ATOM 758 C C . PHE A 1 95 ? -4.386 5.062 3.325 1.00 94.81 95 PHE A C 1
ATOM 760 O O . PHE A 1 95 ? -4.273 6.244 3.657 1.00 94.81 95 PHE A O 1
ATOM 767 N N . TRP A 1 96 ? -3.539 4.127 3.737 1.00 95.06 96 TRP A N 1
ATOM 768 C CA . TRP A 1 96 ? -2.347 4.449 4.502 1.00 95.06 96 TRP A CA 1
ATOM 769 C C . TRP A 1 96 ? -1.199 3.532 4.131 1.00 95.06 96 TRP A C 1
ATOM 771 O O . TRP A 1 96 ? -1.368 2.402 3.685 1.00 95.06 96 TRP A O 1
ATOM 781 N N . VAL A 1 97 ? 0.001 4.049 4.355 1.00 95.81 97 VAL A N 1
ATOM 782 C CA . VAL A 1 97 ? 1.244 3.300 4.243 1.00 95.81 97 VAL A CA 1
ATOM 783 C C . VAL A 1 97 ? 2.054 3.594 5.486 1.00 95.81 97 VAL A C 1
ATOM 785 O O . VAL A 1 97 ? 2.168 4.766 5.874 1.00 95.81 97 VAL A O 1
ATOM 788 N N . LYS A 1 98 ? 2.554 2.536 6.122 1.00 94.38 98 LYS A N 1
ATOM 789 C CA . LYS A 1 98 ? 3.377 2.621 7.328 1.00 94.38 98 LYS A CA 1
ATOM 790 C C . LYS A 1 98 ? 4.458 1.551 7.324 1.00 94.38 98 LYS A C 1
ATOM 792 O O . LYS A 1 98 ? 4.244 0.443 6.827 1.00 94.38 98 LYS A O 1
ATOM 797 N N . THR A 1 99 ? 5.577 1.871 7.951 1.00 93.44 99 THR A N 1
ATOM 798 C CA . THR A 1 99 ? 6.582 0.881 8.326 1.00 93.44 99 THR A CA 1
ATOM 799 C C . THR A 1 99 ? 6.180 0.261 9.652 1.00 93.44 99 THR A C 1
ATOM 801 O O . THR A 1 99 ? 5.745 0.955 10.569 1.00 93.44 99 THR A O 1
ATOM 804 N N . THR A 1 100 ? 6.306 -1.051 9.756 1.00 91.56 100 THR A N 1
ATOM 805 C CA . THR A 1 100 ? 6.183 -1.784 11.009 1.00 91.56 100 THR A CA 1
ATOM 806 C C . THR A 1 100 ? 7.578 -2.234 11.404 1.00 91.56 100 THR A C 1
ATOM 808 O O . THR A 1 100 ? 8.240 -2.978 10.676 1.00 91.56 100 THR A O 1
ATOM 811 N N . TYR A 1 101 ? 8.035 -1.715 12.537 1.00 88.06 101 TYR A N 1
ATOM 812 C CA . TYR A 1 101 ? 9.332 -2.037 13.104 1.00 88.06 101 TYR A CA 1
ATOM 813 C C . TYR A 1 101 ? 9.199 -3.231 14.051 1.00 88.06 101 TYR A C 1
ATOM 815 O O . TYR A 1 101 ? 8.196 -3.322 14.765 1.00 88.06 101 TYR A O 1
ATOM 823 N N . PRO A 1 102 ? 10.176 -4.153 14.078 1.00 84.31 102 PRO A N 1
ATOM 824 C CA . PRO A 1 102 ? 10.211 -5.164 15.120 1.00 84.31 102 PRO A CA 1
ATOM 825 C C . PRO A 1 102 ? 10.248 -4.506 16.492 1.00 84.31 102 PRO A C 1
ATOM 827 O O . PRO A 1 102 ? 10.928 -3.499 16.687 1.00 84.31 102 PRO A O 1
ATOM 830 N N . ASN A 1 103 ? 9.543 -5.105 17.450 1.00 80.75 103 ASN A N 1
ATOM 831 C CA . ASN A 1 103 ? 9.623 -4.655 18.827 1.00 80.75 103 ASN A CA 1
ATOM 832 C C . ASN A 1 103 ? 11.037 -4.960 19.359 1.00 80.75 103 ASN A C 1
ATOM 834 O O . ASN A 1 103 ? 11.389 -6.140 19.471 1.00 80.75 103 ASN A O 1
ATOM 838 N N . PRO A 1 104 ? 11.835 -3.937 19.720 1.00 72.56 104 PRO A N 1
ATOM 839 C CA . PRO A 1 104 ? 13.205 -4.130 20.183 1.00 72.56 104 PRO A CA 1
ATOM 840 C C . PRO A 1 104 ? 13.280 -4.946 21.482 1.00 72.56 104 PRO A C 1
ATOM 842 O O . PRO A 1 104 ? 14.331 -5.500 21.795 1.00 72.56 104 PRO A O 1
ATOM 845 N N . LYS A 1 105 ? 12.171 -5.047 22.230 1.00 72.75 105 LYS A N 1
ATOM 846 C CA . LYS A 1 105 ? 12.077 -5.769 23.506 1.00 72.75 105 LYS A CA 1
ATOM 847 C C . LYS A 1 105 ? 11.899 -7.286 23.338 1.00 72.75 105 LYS A C 1
ATOM 849 O O . LYS A 1 105 ? 12.113 -8.030 24.295 1.00 72.75 105 LYS A O 1
ATOM 854 N N . LEU A 1 106 ? 11.530 -7.773 22.148 1.00 73.56 106 LEU A N 1
ATOM 855 C CA . LEU A 1 106 ? 11.437 -9.212 21.877 1.00 73.56 106 LEU A CA 1
ATOM 856 C C . LEU A 1 106 ? 12.850 -9.787 21.686 1.00 73.56 106 LEU A C 1
ATOM 858 O O . LEU A 1 106 ? 13.543 -9.454 20.725 1.00 73.56 106 LEU A O 1
ATOM 862 N N . LYS A 1 107 ? 13.274 -10.641 22.631 1.00 63.72 107 LYS A N 1
ATOM 863 C CA . LYS A 1 107 ? 14.602 -11.293 22.661 1.00 63.72 107 LYS A CA 1
ATOM 864 C C . LYS A 1 107 ? 14.733 -12.479 21.691 1.00 63.72 107 LYS A C 1
ATOM 866 O O . LYS A 1 107 ? 15.839 -12.933 21.420 1.00 63.72 107 LYS A O 1
ATOM 871 N N . THR A 1 108 ? 13.620 -13.007 21.188 1.00 73.56 108 THR A N 1
ATOM 872 C CA . THR A 1 108 ? 13.585 -14.038 20.139 1.00 73.56 108 THR A CA 1
ATOM 873 C C . THR A 1 108 ? 13.720 -13.406 18.751 1.00 73.56 108 THR A C 1
ATOM 875 O O . THR A 1 108 ? 13.535 -12.200 18.621 1.00 73.56 108 THR A O 1
ATOM 878 N N . LYS A 1 109 ? 14.069 -14.207 17.721 1.00 75.62 109 LYS A N 1
ATOM 879 C CA . LYS A 1 109 ? 14.275 -13.771 16.319 1.00 75.62 109 LYS A CA 1
ATOM 880 C C . LYS A 1 109 ? 13.291 -12.660 15.934 1.00 75.62 109 LYS A C 1
ATOM 882 O O . LYS A 1 109 ? 12.115 -12.936 15.696 1.00 75.62 109 LYS A O 1
ATOM 887 N N . GLN A 1 110 ? 13.776 -11.420 15.908 1.00 70.69 110 GLN A N 1
ATOM 888 C CA . GLN A 1 110 ? 12.923 -10.277 15.627 1.00 70.69 110 GLN A CA 1
ATOM 889 C C . GLN A 1 110 ? 12.402 -10.381 14.194 1.00 70.69 110 GLN A C 1
ATOM 891 O O . GLN A 1 110 ? 13.176 -10.714 13.288 1.00 70.69 110 GLN A O 1
ATOM 896 N N . PRO A 1 111 ? 11.102 -10.130 13.967 1.00 77.56 111 PRO A N 1
ATOM 897 C CA . PRO A 1 111 ? 10.584 -10.091 12.614 1.00 77.56 111 PRO A CA 1
ATOM 898 C C . PRO A 1 111 ? 11.327 -9.003 11.820 1.00 77.56 111 PRO A C 1
ATOM 900 O O . PRO A 1 111 ? 11.687 -7.964 12.374 1.00 77.56 111 PRO A O 1
ATOM 903 N N . PRO A 1 112 ? 11.600 -9.215 10.527 1.00 86.19 112 PRO A N 1
ATOM 904 C CA . PRO A 1 112 ? 12.219 -8.181 9.710 1.00 86.19 112 PRO A CA 1
ATOM 905 C C . PRO A 1 112 ? 11.317 -6.941 9.634 1.00 86.19 112 PRO A C 1
ATOM 907 O O . PRO A 1 112 ? 10.105 -7.023 9.825 1.00 86.19 112 PRO A O 1
ATOM 910 N N . ILE A 1 113 ? 11.911 -5.790 9.317 1.00 89.25 113 ILE A N 1
ATOM 911 C CA . ILE A 1 113 ? 11.169 -4.547 9.067 1.00 89.25 113 ILE A CA 1
ATOM 912 C C . ILE A 1 113 ? 10.193 -4.766 7.906 1.00 89.25 113 ILE A C 1
ATOM 914 O O . ILE A 1 113 ? 10.580 -5.284 6.852 1.00 89.25 113 ILE A O 1
ATOM 918 N N . GLN A 1 114 ? 8.937 -4.364 8.102 1.00 93.25 114 GLN A N 1
ATOM 919 C CA . GLN A 1 114 ? 7.874 -4.535 7.116 1.00 93.25 114 GLN A CA 1
ATOM 920 C C . GLN A 1 114 ? 7.320 -3.201 6.636 1.00 93.25 114 GLN A C 1
ATOM 922 O O . GLN A 1 114 ? 7.043 -2.308 7.430 1.00 93.25 114 GLN A O 1
ATOM 927 N N . LEU A 1 115 ? 7.077 -3.093 5.336 1.00 94.81 115 LEU A N 1
ATOM 928 C CA . LEU A 1 115 ? 6.273 -2.034 4.746 1.00 94.81 115 LEU A CA 1
ATOM 929 C C . LEU A 1 115 ? 4.850 -2.553 4.564 1.00 94.81 115 LEU A C 1
ATOM 931 O O . LEU A 1 115 ? 4.637 -3.525 3.839 1.00 94.81 115 LEU A O 1
ATOM 935 N N . CYS A 1 116 ? 3.883 -1.887 5.185 1.00 96.00 116 CYS A N 1
ATOM 936 C CA . CYS A 1 116 ? 2.471 -2.220 5.072 1.00 96.00 116 CYS A CA 1
ATOM 937 C C . CYS A 1 116 ? 1.713 -1.131 4.307 1.00 96.00 116 CYS A C 1
ATOM 939 O O . CYS A 1 116 ? 1.799 0.051 4.647 1.00 96.00 116 CYS A O 1
ATOM 941 N N . ILE A 1 117 ? 0.945 -1.543 3.301 1.00 97.38 117 ILE A N 1
ATOM 942 C CA . ILE A 1 117 ? 0.073 -0.714 2.468 1.00 97.38 117 ILE A CA 1
ATOM 943 C C . ILE A 1 117 ? -1.364 -1.156 2.730 1.00 97.38 117 ILE A C 1
ATOM 945 O O . ILE A 1 117 ? -1.693 -2.324 2.536 1.00 97.38 117 ILE A O 1
ATOM 949 N N . ASN A 1 118 ? -2.218 -0.231 3.150 1.00 96.62 118 ASN A N 1
ATOM 950 C CA . ASN A 1 118 ? -3.644 -0.468 3.313 1.00 96.62 118 ASN A CA 1
ATOM 951 C C . ASN A 1 118 ? -4.429 0.217 2.210 1.00 96.62 118 ASN A C 1
ATOM 953 O O . ASN A 1 118 ? -4.268 1.414 1.966 1.00 96.62 118 ASN A O 1
ATOM 957 N N . LEU A 1 119 ? -5.301 -0.556 1.582 1.00 95.75 119 LEU A N 1
ATOM 958 C CA . LEU A 1 119 ? -6.256 -0.103 0.589 1.00 95.75 119 LEU A CA 1
ATOM 959 C C . LEU A 1 119 ? -7.638 -0.161 1.208 1.00 95.75 119 LEU A C 1
ATOM 961 O O . LEU A 1 119 ? -7.980 -1.136 1.872 1.00 95.75 119 LEU A O 1
ATOM 965 N N . ALA A 1 120 ? -8.425 0.880 0.985 1.00 92.31 120 ALA A N 1
ATOM 966 C CA . ALA A 1 120 ? -9.778 0.967 1.495 1.00 92.31 120 ALA A CA 1
ATOM 967 C C . ALA A 1 120 ? -10.750 1.157 0.334 1.00 92.31 120 ALA A C 1
ATOM 969 O O . ALA A 1 120 ? -10.510 1.950 -0.571 1.00 92.31 120 ALA A O 1
ATOM 970 N N . ASN A 1 121 ? -11.852 0.425 0.392 1.00 89.56 121 ASN A N 1
ATOM 971 C CA . ASN A 1 121 ? -13.062 0.626 -0.392 1.00 89.56 121 ASN A CA 1
ATOM 972 C C . ASN A 1 121 ? -14.227 0.717 0.608 1.00 89.56 121 ASN A C 1
ATOM 974 O O . ASN A 1 121 ? -14.054 0.339 1.764 1.00 89.56 121 ASN A O 1
ATOM 978 N N . ARG A 1 122 ? -15.390 1.226 0.193 1.00 84.00 122 ARG A N 1
ATOM 979 C CA . ARG A 1 122 ? -16.526 1.617 1.053 1.00 84.00 122 ARG A CA 1
ATOM 980 C C . ARG A 1 122 ? -16.783 0.682 2.241 1.00 84.00 122 ARG A C 1
ATOM 982 O O . ARG A 1 122 ? -16.918 1.177 3.355 1.00 84.00 122 ARG A O 1
ATOM 989 N N . ASP A 1 123 ? -16.757 -0.633 2.010 1.00 86.06 123 ASP A N 1
ATOM 990 C CA . ASP A 1 123 ? -17.088 -1.650 3.019 1.00 86.06 123 ASP A CA 1
ATOM 991 C C . ASP A 1 123 ? -15.963 -2.660 3.300 1.00 86.06 123 ASP A C 1
ATOM 993 O O . ASP A 1 123 ? -16.088 -3.506 4.185 1.00 86.06 123 ASP A O 1
ATOM 997 N N . THR A 1 124 ? -14.845 -2.582 2.578 1.00 91.38 124 THR A N 1
ATOM 998 C CA . THR A 1 124 ? -13.753 -3.562 2.665 1.00 91.38 124 THR A CA 1
ATOM 999 C C . THR A 1 124 ? -12.401 -2.873 2.682 1.00 91.38 124 THR A C 1
ATOM 1001 O O . THR A 1 124 ? -12.174 -1.931 1.926 1.00 91.38 124 THR A O 1
ATOM 1004 N N . PHE A 1 125 ? -11.464 -3.395 3.467 1.00 93.69 125 PHE A N 1
ATOM 1005 C CA . PHE A 1 125 ? -10.071 -2.968 3.430 1.00 93.69 125 PHE A CA 1
ATOM 1006 C C . PHE A 1 125 ? -9.148 -4.164 3.197 1.00 93.69 125 PHE A C 1
ATOM 1008 O O . PHE A 1 125 ? -9.454 -5.301 3.574 1.00 93.69 125 PHE A O 1
ATOM 1015 N N . LEU A 1 126 ? -8.009 -3.891 2.573 1.00 95.00 126 LEU A N 1
ATOM 1016 C CA . LEU A 1 126 ? -6.966 -4.862 2.302 1.00 95.00 126 LEU A CA 1
ATOM 1017 C C . LEU A 1 126 ? -5.627 -4.307 2.772 1.00 95.00 126 LEU A C 1
ATOM 1019 O O . LEU A 1 126 ? -5.125 -3.331 2.215 1.00 95.00 126 LEU A O 1
ATOM 1023 N N . THR A 1 127 ? -5.020 -4.986 3.742 1.00 96.38 127 THR A N 1
ATOM 1024 C CA . THR A 1 127 ? -3.659 -4.692 4.193 1.00 96.38 127 THR A CA 1
ATOM 1025 C C . THR A 1 127 ? -2.681 -5.660 3.542 1.00 96.38 127 THR A C 1
ATOM 1027 O O . THR A 1 127 ? -2.811 -6.875 3.684 1.00 96.38 127 THR A O 1
ATOM 1030 N N . TYR A 1 128 ? -1.667 -5.126 2.870 1.00 96.38 128 TYR A N 1
ATOM 1031 C CA . TYR A 1 128 ? -0.558 -5.878 2.296 1.00 96.38 128 TYR A CA 1
ATOM 1032 C C . TYR A 1 128 ? 0.747 -5.476 2.974 1.00 96.38 128 TYR A C 1
ATOM 1034 O O . TYR A 1 128 ? 1.117 -4.306 2.931 1.00 96.38 128 TYR A O 1
ATOM 1042 N N . CYS A 1 129 ? 1.439 -6.433 3.592 1.00 95.44 129 CYS A N 1
ATOM 1043 C CA . CYS A 1 129 ? 2.722 -6.208 4.255 1.00 95.44 129 CYS A CA 1
ATOM 1044 C C . CYS A 1 129 ? 3.829 -7.011 3.568 1.00 95.44 129 CYS A C 1
ATOM 1046 O O . CYS A 1 129 ? 3.658 -8.195 3.277 1.00 95.44 129 CYS A O 1
ATOM 1048 N N . VAL A 1 130 ? 4.972 -6.370 3.330 1.00 94.62 130 VAL A N 1
ATOM 1049 C CA . VAL A 1 130 ? 6.168 -6.992 2.745 1.00 94.62 130 VAL A CA 1
ATOM 1050 C C . VAL A 1 130 ? 7.387 -6.695 3.592 1.00 94.62 130 VAL A C 1
ATOM 1052 O O . VAL A 1 130 ? 7.511 -5.598 4.126 1.00 94.62 130 VAL A O 1
ATOM 1055 N N . ASN A 1 131 ? 8.311 -7.649 3.680 1.00 93.12 131 ASN A N 1
ATOM 1056 C CA . ASN A 1 131 ? 9.605 -7.419 4.313 1.00 93.12 131 ASN A CA 1
ATOM 1057 C C . ASN A 1 131 ? 10.416 -6.477 3.415 1.00 93.12 131 ASN A C 1
ATOM 1059 O O . ASN A 1 131 ? 10.876 -6.877 2.344 1.00 93.12 131 ASN A O 1
ATOM 1063 N N . ASP A 1 132 ? 10.548 -5.221 3.827 1.00 88.94 132 ASP A N 1
ATOM 1064 C CA . ASP A 1 132 ? 11.222 -4.185 3.055 1.00 88.94 132 ASP A CA 1
ATOM 1065 C C . ASP A 1 132 ? 12.007 -3.272 3.988 1.00 88.94 132 ASP A C 1
ATOM 1067 O O . ASP A 1 132 ? 11.467 -2.395 4.659 1.00 88.94 132 ASP A O 1
ATOM 1071 N N . SER A 1 133 ? 13.313 -3.506 4.027 1.00 86.00 133 SER A N 1
ATOM 1072 C CA . SER A 1 133 ? 14.265 -2.706 4.787 1.00 86.00 133 SER A CA 1
ATOM 1073 C C . SER A 1 133 ? 14.747 -1.467 4.029 1.00 86.00 133 SER A C 1
ATOM 1075 O O . SER A 1 133 ? 15.511 -0.688 4.597 1.00 86.00 133 SER A O 1
ATOM 1077 N N . ILE A 1 134 ? 14.338 -1.277 2.772 1.00 87.69 134 ILE A N 1
ATOM 1078 C CA . ILE A 1 134 ? 14.808 -0.174 1.931 1.00 87.69 134 ILE A CA 1
ATOM 1079 C C . ILE A 1 134 ? 13.824 0.994 2.020 1.00 87.69 134 ILE A C 1
ATOM 1081 O O . ILE A 1 134 ? 14.209 2.108 2.360 1.00 87.69 134 ILE A O 1
ATOM 1085 N N . LEU A 1 135 ? 12.535 0.740 1.777 1.00 89.62 135 LEU A N 1
ATOM 1086 C CA . LEU A 1 135 ? 11.510 1.784 1.723 1.00 89.62 135 LEU A CA 1
ATOM 1087 C C . LEU A 1 135 ? 10.923 2.107 3.111 1.00 89.62 135 LEU A C 1
ATOM 1089 O O . LEU A 1 135 ? 9.734 1.906 3.358 1.00 89.62 135 LEU A O 1
ATOM 1093 N N . LYS A 1 136 ? 11.766 2.584 4.029 1.00 89.75 136 LYS A N 1
ATOM 1094 C CA . LYS A 1 136 ? 11.364 2.938 5.398 1.00 89.75 136 LYS A CA 1
ATOM 1095 C C . LYS A 1 136 ? 10.718 4.316 5.450 1.00 89.75 136 LYS A C 1
ATOM 1097 O O . LYS A 1 136 ? 11.250 5.270 4.904 1.00 89.75 136 LYS A O 1
ATOM 1102 N N . ASP A 1 137 ? 9.604 4.393 6.156 1.00 90.25 137 ASP A N 1
ATOM 1103 C CA . ASP A 1 137 ? 8.825 5.595 6.466 1.00 90.25 137 ASP A CA 1
ATOM 1104 C C . ASP A 1 137 ? 8.604 6.485 5.239 1.00 90.25 137 ASP A C 1
ATOM 1106 O O . ASP A 1 137 ? 9.186 7.565 5.138 1.00 90.25 137 ASP A O 1
ATOM 1110 N N . PRO A 1 138 ? 7.769 6.034 4.280 1.00 93.44 138 PRO A N 1
ATOM 1111 C CA . PRO A 1 138 ? 7.552 6.774 3.047 1.00 93.44 138 PRO A CA 1
ATOM 1112 C C . PRO A 1 138 ? 7.078 8.207 3.309 1.00 93.44 138 PRO A C 1
ATOM 1114 O O . PRO A 1 138 ? 6.019 8.422 3.903 1.00 93.44 138 PRO A O 1
ATOM 1117 N N . GLU A 1 139 ? 7.849 9.173 2.812 1.00 93.19 139 GLU A N 1
ATOM 1118 C CA . GLU A 1 139 ? 7.545 10.605 2.848 1.00 93.19 139 GLU A CA 1
ATOM 1119 C C . GLU A 1 139 ? 6.373 10.929 1.920 1.00 93.19 139 GLU A C 1
ATOM 1121 O O . GLU A 1 139 ? 5.470 11.688 2.269 1.00 93.19 139 GLU A O 1
ATOM 1126 N N . ILE A 1 140 ? 6.366 10.311 0.734 1.00 95.31 140 ILE A N 1
ATOM 1127 C CA . ILE A 1 140 ? 5.294 10.456 -0.248 1.00 95.31 140 ILE A CA 1
ATOM 1128 C C . ILE A 1 140 ? 4.608 9.108 -0.395 1.00 95.31 140 ILE A C 1
ATOM 1130 O O . ILE A 1 140 ? 5.234 8.107 -0.742 1.00 95.31 140 ILE A O 1
ATOM 1134 N N . LYS A 1 141 ? 3.296 9.100 -0.170 1.00 96.12 141 LYS A N 1
ATOM 1135 C CA . LYS A 1 141 ? 2.414 7.956 -0.397 1.00 96.12 141 LYS A CA 1
ATOM 1136 C C . LYS A 1 141 ? 1.176 8.430 -1.142 1.00 96.12 141 LYS A C 1
ATOM 1138 O O . LYS A 1 141 ? 0.360 9.160 -0.587 1.00 96.12 141 LYS A O 1
ATOM 1143 N N . LYS A 1 142 ? 1.052 8.064 -2.416 1.00 96.31 142 LYS A N 1
ATOM 1144 C CA . LYS A 1 142 ? -0.036 8.548 -3.274 1.00 96.31 142 LYS A CA 1
ATOM 1145 C C . LYS A 1 142 ? -0.554 7.430 -4.165 1.00 96.31 142 LYS A C 1
ATOM 1147 O O . LYS A 1 142 ? 0.227 6.746 -4.821 1.00 96.31 142 LYS A O 1
ATOM 1152 N N . ILE A 1 143 ? -1.874 7.282 -4.227 1.00 96.69 143 ILE A N 1
ATOM 1153 C CA . ILE A 1 143 ? -2.528 6.542 -5.308 1.00 96.69 143 ILE A CA 1
ATOM 1154 C C . ILE A 1 143 ? -2.492 7.462 -6.533 1.00 96.69 143 ILE A C 1
ATOM 1156 O O . ILE A 1 143 ? -3.142 8.508 -6.554 1.00 96.69 143 ILE A O 1
ATOM 1160 N N . VAL A 1 144 ? -1.646 7.133 -7.508 1.00 96.75 144 VAL A N 1
ATOM 1161 C CA . VAL A 1 144 ? -1.452 7.955 -8.713 1.00 96.75 144 VAL A CA 1
ATOM 1162 C C . VAL A 1 144 ? -2.470 7.617 -9.797 1.00 96.75 144 VAL A C 1
ATOM 1164 O O . VAL A 1 144 ? -2.852 8.508 -10.545 1.00 96.75 144 VAL A O 1
ATOM 1167 N N . PHE A 1 145 ? -2.988 6.389 -9.822 1.00 97.44 145 PHE A N 1
ATOM 1168 C CA . PHE A 1 145 ? -4.083 5.980 -10.701 1.00 97.44 145 PHE A CA 1
ATOM 1169 C C . PHE A 1 145 ? -5.028 5.029 -9.977 1.00 97.44 145 PHE A C 1
ATOM 1171 O O . PHE A 1 145 ? -4.581 4.181 -9.204 1.00 97.44 145 PHE A O 1
ATOM 1178 N N . GLU A 1 146 ? -6.318 5.169 -10.264 1.00 97.00 146 GLU A N 1
ATOM 1179 C CA . GLU A 1 146 ? -7.380 4.282 -9.811 1.00 97.00 146 GLU A CA 1
ATOM 1180 C C . GLU A 1 146 ? -8.448 4.198 -10.906 1.00 97.00 146 GLU A C 1
ATOM 1182 O O . GLU A 1 146 ? -8.927 5.226 -11.385 1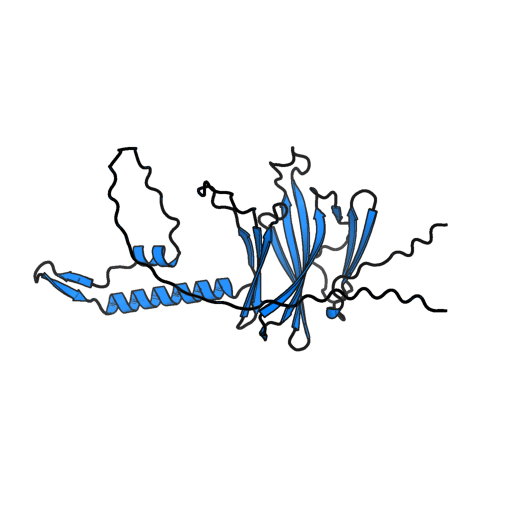.00 97.00 146 GLU A O 1
ATOM 1187 N N . LYS A 1 147 ? -8.817 2.982 -11.311 1.00 97.12 147 LYS A N 1
ATOM 1188 C CA . LYS A 1 147 ? -9.903 2.732 -12.267 1.00 97.12 147 LYS A CA 1
ATOM 1189 C C . LYS A 1 147 ? -10.641 1.462 -11.876 1.00 97.12 147 LYS A C 1
ATOM 1191 O O . LYS A 1 147 ? -10.022 0.434 -11.597 1.00 97.12 147 LYS A O 1
ATOM 1196 N N . ILE A 1 148 ? -11.966 1.534 -11.859 1.00 97.00 148 ILE A N 1
ATOM 1197 C CA . ILE A 1 148 ? -12.840 0.395 -11.573 1.00 97.00 148 ILE A CA 1
ATOM 1198 C C . ILE A 1 148 ? -13.357 -0.136 -12.908 1.00 97.00 148 ILE A C 1
ATOM 1200 O O . ILE A 1 148 ? -13.912 0.621 -13.701 1.00 97.00 148 ILE A O 1
ATOM 1204 N N . ILE A 1 149 ? -13.156 -1.428 -13.167 1.00 97.44 149 ILE A N 1
ATOM 1205 C CA . ILE A 1 149 ? -13.687 -2.120 -14.347 1.00 97.44 149 ILE A CA 1
ATOM 1206 C C . ILE A 1 149 ? -14.397 -3.380 -13.853 1.00 97.44 149 ILE A C 1
ATOM 1208 O O . ILE A 1 149 ? -13.756 -4.323 -13.376 1.00 97.44 149 ILE A O 1
ATOM 1212 N N . GLY A 1 150 ? -15.729 -3.380 -13.941 1.00 95.94 150 GLY A N 1
ATOM 1213 C CA . GLY A 1 150 ? -16.569 -4.414 -13.336 1.00 95.94 150 GLY A CA 1
ATOM 1214 C C . GLY A 1 150 ? -16.360 -4.489 -11.820 1.00 95.94 150 GLY A C 1
ATOM 1215 O O . GLY A 1 150 ? -16.367 -3.471 -11.135 1.00 95.94 150 GLY A O 1
ATOM 1216 N N . ASP A 1 151 ? -16.109 -5.695 -11.309 1.00 95.81 151 ASP A N 1
ATOM 1217 C CA . ASP A 1 151 ? -15.868 -5.961 -9.881 1.00 95.81 151 ASP A CA 1
ATOM 1218 C C . ASP A 1 151 ? -14.392 -5.816 -9.458 1.00 95.81 151 ASP A C 1
ATOM 1220 O O . ASP A 1 151 ? -14.010 -6.211 -8.354 1.00 95.81 151 ASP A O 1
ATOM 1224 N N . THR A 1 152 ? -13.536 -5.293 -10.341 1.00 97.31 152 THR A N 1
ATOM 1225 C CA . THR A 1 152 ? -12.098 -5.150 -10.087 1.00 97.31 152 THR A CA 1
ATOM 1226 C C . THR A 1 152 ? -11.686 -3.686 -10.030 1.00 97.31 152 THR A C 1
ATOM 1228 O O . THR A 1 152 ? -11.935 -2.922 -10.962 1.00 97.31 152 THR A O 1
ATOM 1231 N N . THR A 1 153 ? -10.962 -3.320 -8.979 1.00 97.69 153 THR A N 1
ATOM 1232 C CA . THR A 1 153 ? -10.278 -2.035 -8.845 1.00 97.69 153 THR A CA 1
ATOM 1233 C C . THR A 1 153 ? -8.810 -2.196 -9.235 1.00 97.69 153 THR A C 1
ATOM 1235 O O . THR A 1 153 ? -8.075 -3.004 -8.659 1.00 97.69 153 THR A O 1
ATOM 1238 N N . TYR A 1 154 ? -8.373 -1.409 -10.211 1.00 98.06 154 TYR A N 1
ATOM 1239 C CA . TYR A 1 154 ? -6.983 -1.303 -10.635 1.00 98.06 154 TYR A CA 1
ATOM 1240 C C . TYR A 1 154 ? -6.379 -0.039 -10.045 1.00 98.06 154 TYR A C 1
ATOM 1242 O O . TYR A 1 154 ? -6.930 1.043 -10.228 1.00 98.06 154 TYR A O 1
ATOM 1250 N N . MET A 1 155 ? -5.248 -0.165 -9.356 1.00 97.81 155 MET A N 1
ATOM 1251 C CA . MET A 1 155 ? -4.556 0.965 -8.741 1.00 97.81 155 MET A CA 1
ATOM 1252 C C . MET A 1 155 ? -3.076 0.963 -9.091 1.00 97.81 155 MET A C 1
ATOM 1254 O O . MET A 1 155 ? -2.438 -0.089 -9.149 1.00 97.81 155 MET A O 1
ATOM 1258 N N . LEU A 1 156 ? -2.519 2.158 -9.256 1.00 97.81 156 LEU A N 1
ATOM 1259 C CA . LEU A 1 156 ? -1.081 2.386 -9.273 1.00 97.81 156 LEU A CA 1
ATOM 1260 C C . LEU A 1 156 ? -0.732 3.285 -8.090 1.00 97.81 156 LEU A C 1
ATOM 1262 O O . LEU A 1 156 ? -1.267 4.384 -7.948 1.00 97.81 156 LEU A O 1
ATOM 1266 N N . ILE A 1 157 ? 0.155 2.806 -7.227 1.00 97.88 157 ILE A N 1
ATOM 1267 C CA . ILE A 1 157 ? 0.537 3.472 -5.984 1.00 97.88 157 ILE A CA 1
ATOM 1268 C C . ILE A 1 157 ? 2.000 3.865 -6.097 1.00 97.88 157 ILE A C 1
ATOM 1270 O O . ILE A 1 157 ? 2.859 3.012 -6.322 1.00 97.88 157 ILE A O 1
ATOM 1274 N N . PHE A 1 158 ? 2.278 5.148 -5.916 1.00 97.62 158 PHE A N 1
ATOM 1275 C CA . PHE A 1 158 ? 3.625 5.687 -5.862 1.00 97.62 158 PHE A CA 1
ATOM 1276 C C . PHE A 1 158 ? 4.032 5.924 -4.418 1.00 97.62 158 PHE A C 1
ATOM 1278 O O . PHE A 1 158 ? 3.359 6.653 -3.681 1.00 97.62 158 PHE A O 1
ATOM 1285 N N . LEU A 1 159 ? 5.154 5.317 -4.043 1.00 97.31 159 LEU A N 1
ATOM 1286 C CA . LEU A 1 159 ? 5.794 5.524 -2.759 1.00 97.31 159 LEU A CA 1
ATOM 1287 C C . LEU A 1 159 ? 7.196 6.088 -2.963 1.00 97.31 159 LEU A C 1
ATOM 1289 O O . LEU A 1 159 ? 7.961 5.578 -3.786 1.00 97.31 159 LEU A O 1
ATOM 1293 N N . GLN A 1 160 ? 7.536 7.093 -2.164 1.00 95.19 160 GLN A N 1
ATOM 1294 C CA . GLN A 1 160 ? 8.889 7.615 -2.049 1.00 95.19 160 GLN A CA 1
ATOM 1295 C C . GLN A 1 160 ? 9.303 7.661 -0.585 1.00 95.19 160 GLN A C 1
ATOM 1297 O O . GLN A 1 160 ? 8.552 8.159 0.250 1.00 95.19 160 GLN A O 1
ATOM 1302 N N . ALA A 1 161 ? 10.505 7.180 -0.297 1.00 93.44 161 ALA A N 1
ATOM 1303 C CA . ALA A 1 161 ? 11.121 7.233 1.020 1.00 93.44 161 ALA A CA 1
ATOM 1304 C C . ALA A 1 161 ? 12.555 7.754 0.922 1.00 93.44 161 ALA A C 1
ATOM 1306 O O . ALA A 1 161 ? 13.184 7.688 -0.137 1.00 93.44 161 ALA A O 1
ATOM 1307 N N . PHE A 1 162 ? 13.077 8.243 2.039 1.00 88.00 162 PHE A N 1
ATOM 1308 C CA . PHE A 1 162 ? 14.474 8.629 2.154 1.00 88.00 162 PHE A CA 1
ATOM 1309 C C . PHE A 1 162 ? 15.294 7.466 2.719 1.00 88.00 162 PHE A C 1
ATOM 1311 O O . PHE A 1 162 ? 15.013 6.963 3.809 1.00 88.00 162 PHE A O 1
ATOM 1318 N N . THR A 1 163 ? 16.342 7.050 2.011 1.00 76.25 163 THR A N 1
ATOM 1319 C CA . THR A 1 163 ? 17.279 6.044 2.517 1.00 76.25 163 THR A CA 1
ATOM 1320 C C . THR A 1 163 ? 18.222 6.687 3.519 1.00 76.25 163 THR A C 1
ATOM 1322 O O . THR A 1 163 ? 19.113 7.459 3.167 1.00 76.25 163 THR A O 1
ATOM 1325 N N . LYS A 1 164 ? 18.065 6.314 4.792 1.00 63.62 164 LYS A N 1
ATOM 1326 C CA . LYS A 1 164 ? 19.124 6.432 5.801 1.00 63.62 164 LYS A CA 1
ATOM 1327 C C . LYS A 1 164 ? 19.726 5.048 6.015 1.00 63.62 164 LYS A C 1
ATOM 1329 O O . LYS A 1 164 ? 19.380 4.361 6.978 1.00 63.62 164 LYS A O 1
ATOM 1334 N N . SER A 1 165 ? 20.592 4.590 5.113 1.00 55.50 165 SER A N 1
ATOM 1335 C CA . SER A 1 165 ? 21.283 3.315 5.326 1.00 55.50 165 SER A CA 1
ATOM 1336 C C . SER A 1 165 ? 22.422 3.523 6.331 1.00 55.50 165 SER A C 1
ATOM 1338 O O . SER A 1 165 ? 23.567 3.749 5.951 1.00 55.50 165 SER A O 1
ATOM 1340 N N . LYS A 1 166 ? 22.124 3.430 7.635 1.00 54.53 166 LYS A N 1
ATOM 1341 C CA . LYS A 1 166 ? 23.176 3.223 8.651 1.00 54.53 166 LYS A CA 1
ATOM 1342 C C . LYS A 1 166 ? 23.875 1.862 8.470 1.00 54.53 166 LYS A C 1
ATOM 1344 O O . LYS A 1 166 ? 24.983 1.691 8.953 1.00 54.53 166 LYS A O 1
ATOM 1349 N N . SER A 1 167 ? 23.225 0.910 7.791 1.00 56.31 167 SER A N 1
ATOM 1350 C CA . SER A 1 167 ? 23.685 -0.474 7.613 1.00 56.31 167 SER A CA 1
ATOM 1351 C C . SER A 1 167 ? 24.637 -0.700 6.437 1.00 56.31 167 SER A C 1
ATOM 1353 O O . SER A 1 167 ? 25.375 -1.676 6.465 1.00 56.31 167 SER A O 1
ATOM 1355 N N . ASP A 1 168 ? 24.649 0.178 5.429 1.00 54.22 168 ASP A N 1
ATOM 1356 C CA . ASP A 1 168 ? 25.306 -0.110 4.139 1.00 54.22 168 ASP A CA 1
ATOM 1357 C C . ASP A 1 168 ? 26.627 0.663 3.978 1.00 54.22 168 ASP A C 1
ATOM 1359 O O . ASP A 1 168 ? 27.003 1.055 2.877 1.00 54.22 168 ASP A O 1
ATOM 1363 N N . GLY A 1 169 ? 27.311 0.970 5.087 1.00 58.34 169 GLY A N 1
ATOM 1364 C CA . GLY A 1 169 ? 28.628 1.619 5.056 1.00 58.34 169 GLY A CA 1
ATOM 1365 C C . GLY A 1 169 ? 28.649 3.032 4.452 1.00 58.34 169 GLY A C 1
ATOM 1366 O O . GLY A 1 169 ? 29.696 3.488 4.013 1.00 58.34 169 GLY A O 1
ATOM 1367 N N . GLY A 1 170 ? 27.506 3.727 4.402 1.00 60.75 170 GLY A N 1
ATOM 1368 C CA . GLY A 1 170 ? 27.419 5.103 3.893 1.00 60.75 170 GLY A CA 1
ATOM 1369 C C . GLY A 1 170 ? 27.299 5.248 2.370 1.00 60.75 170 GLY A C 1
ATOM 1370 O O . GLY A 1 170 ? 27.216 6.379 1.892 1.00 60.75 170 GLY A O 1
ATOM 1371 N N . VAL A 1 171 ? 27.207 4.144 1.613 1.00 64.69 171 VAL A N 1
ATOM 1372 C CA . VAL A 1 171 ? 27.083 4.158 0.136 1.00 64.69 171 VAL A CA 1
ATOM 1373 C C . VAL A 1 171 ? 25.864 4.964 -0.330 1.00 64.69 171 VAL A C 1
ATOM 1375 O O . VAL A 1 171 ? 25.917 5.660 -1.338 1.00 64.69 171 VAL A O 1
ATOM 1378 N N . CYS A 1 172 ? 24.782 4.929 0.448 1.00 66.94 172 CYS A N 1
ATOM 1379 C CA . CYS A 1 172 ? 23.552 5.668 0.184 1.00 66.94 172 CYS A CA 1
ATOM 1380 C C . CYS A 1 172 ? 23.272 6.696 1.270 1.00 66.94 172 CYS A C 1
ATOM 1382 O O . CYS A 1 172 ? 22.262 6.651 1.975 1.00 66.94 172 CYS A O 1
ATOM 1384 N N . SER A 1 173 ? 24.191 7.647 1.398 1.00 62.06 173 SER A N 1
ATOM 1385 C CA . SER A 1 173 ? 23.983 8.832 2.219 1.00 62.06 173 SER A CA 1
ATOM 1386 C C . SER A 1 173 ? 22.958 9.735 1.525 1.00 62.06 173 SER A C 1
ATOM 1388 O O . SER A 1 173 ? 23.299 10.435 0.581 1.00 62.06 173 SER A O 1
ATOM 1390 N N . ALA A 1 174 ? 21.699 9.700 1.976 1.00 66.38 174 ALA A N 1
ATOM 1391 C CA . ALA A 1 174 ? 20.606 10.565 1.506 1.00 66.38 174 ALA A CA 1
ATOM 1392 C C . ALA A 1 174 ? 19.969 10.245 0.136 1.00 66.38 174 ALA A C 1
ATOM 1394 O O . ALA A 1 174 ? 19.346 11.109 -0.484 1.00 66.38 174 ALA A O 1
ATOM 1395 N N . GLY A 1 175 ? 20.064 8.997 -0.330 1.00 80.00 175 GLY A N 1
ATOM 1396 C CA . GLY A 1 175 ? 19.367 8.565 -1.546 1.00 80.00 175 GLY A CA 1
ATOM 1397 C C . GLY A 1 175 ? 17.838 8.575 -1.394 1.00 80.00 175 GLY A C 1
ATOM 1398 O O . GLY A 1 175 ? 17.311 8.282 -0.322 1.00 80.00 175 GLY A O 1
ATOM 1399 N N . LYS A 1 176 ? 17.109 8.874 -2.476 1.00 88.94 176 LYS A N 1
ATOM 1400 C CA . LYS A 1 176 ? 15.646 8.716 -2.536 1.00 88.94 176 LYS A CA 1
ATOM 1401 C C . LYS A 1 176 ? 15.291 7.361 -3.133 1.00 88.94 176 LYS A C 1
ATOM 1403 O O . LYS A 1 176 ? 15.721 7.027 -4.232 1.00 88.94 176 LYS A O 1
ATOM 1408 N N . GLU A 1 177 ? 14.444 6.620 -2.441 1.00 92.69 177 GLU A N 1
ATOM 1409 C CA . GLU A 1 177 ? 13.899 5.351 -2.912 1.00 92.69 177 GLU A CA 1
ATOM 1410 C C . GLU A 1 177 ? 12.511 5.604 -3.461 1.00 92.69 177 GLU A C 1
ATOM 1412 O O . GLU A 1 177 ? 11.659 6.161 -2.772 1.00 92.69 177 GLU A O 1
ATOM 1417 N N . GLN A 1 178 ? 12.277 5.190 -4.698 1.00 95.25 178 GLN A N 1
ATOM 1418 C CA . GLN A 1 178 ? 10.997 5.344 -5.372 1.00 95.25 178 GLN A CA 1
ATOM 1419 C C . GLN A 1 178 ? 10.519 3.989 -5.872 1.00 95.25 178 GLN A C 1
ATOM 1421 O O . GLN A 1 178 ? 11.233 3.267 -6.581 1.00 95.25 178 GLN A O 1
ATOM 1426 N N . ARG A 1 179 ? 9.278 3.652 -5.528 1.00 96.00 179 ARG A N 1
ATOM 1427 C CA . ARG A 1 179 ? 8.657 2.389 -5.909 1.00 96.00 179 ARG A CA 1
ATOM 1428 C C . ARG A 1 179 ? 7.222 2.599 -6.363 1.00 96.00 179 ARG A C 1
ATOM 1430 O O . ARG A 1 179 ? 6.451 3.313 -5.726 1.00 96.00 179 ARG A O 1
ATOM 1437 N N . LEU A 1 180 ? 6.870 1.911 -7.442 1.00 97.25 180 LEU A N 1
ATOM 1438 C CA . LEU A 1 180 ? 5.508 1.796 -7.938 1.00 97.25 180 LEU A CA 1
ATOM 1439 C C . LEU A 1 180 ? 4.941 0.425 -7.573 1.00 97.25 180 LEU A C 1
ATOM 1441 O O . LEU A 1 180 ? 5.586 -0.602 -7.796 1.00 97.25 180 LEU A O 1
ATOM 1445 N N . TYR A 1 181 ? 3.727 0.405 -7.034 1.00 97.81 181 TYR A N 1
ATOM 1446 C CA . TYR A 1 181 ? 2.939 -0.805 -6.826 1.00 97.81 181 TYR A CA 1
ATOM 1447 C C . TYR A 1 181 ? 1.721 -0.760 -7.733 1.00 97.81 181 TYR A C 1
ATOM 1449 O O . TYR A 1 181 ? 0.848 0.086 -7.565 1.00 97.81 181 TYR A O 1
ATOM 1457 N N . PHE A 1 182 ? 1.656 -1.687 -8.678 1.00 98.12 182 PHE A N 1
ATOM 1458 C CA . PHE A 1 182 ? 0.439 -1.955 -9.423 1.00 98.12 182 PHE A CA 1
ATOM 1459 C C . PHE A 1 182 ? -0.383 -3.007 -8.683 1.00 98.12 182 PHE A C 1
ATOM 1461 O O . PHE A 1 182 ? 0.134 -4.071 -8.320 1.00 98.12 182 PHE A O 1
ATOM 1468 N N . VAL A 1 183 ? -1.660 -2.710 -8.476 1.00 98.25 183 VAL A N 1
ATOM 1469 C CA . VAL A 1 183 ? -2.587 -3.539 -7.714 1.00 98.25 183 VAL A CA 1
ATOM 1470 C C . VAL A 1 183 ? -3.814 -3.832 -8.560 1.00 98.25 183 VAL A C 1
ATOM 1472 O O . VAL A 1 183 ? -4.484 -2.919 -9.033 1.00 98.25 183 VAL A O 1
ATOM 1475 N N . LYS A 1 184 ? -4.128 -5.118 -8.708 1.00 98.06 184 LYS A N 1
ATOM 1476 C CA . LYS A 1 184 ? -5.410 -5.602 -9.228 1.00 98.06 184 LYS A CA 1
ATOM 1477 C C . LYS A 1 184 ? -6.193 -6.200 -8.065 1.00 98.06 184 LYS A C 1
ATOM 1479 O O . LYS A 1 184 ? -5.866 -7.310 -7.646 1.00 98.06 184 LYS A O 1
ATOM 1484 N N . TRP A 1 185 ? -7.183 -5.485 -7.541 1.00 98.19 185 TRP A N 1
ATOM 1485 C CA . TRP A 1 185 ? -7.948 -5.864 -6.349 1.00 98.19 185 TRP A CA 1
ATOM 1486 C C . TRP A 1 185 ? -9.408 -6.163 -6.687 1.00 98.19 185 TRP A C 1
ATOM 1488 O O . TRP A 1 185 ? -10.036 -5.396 -7.402 1.00 98.19 185 TRP A O 1
ATOM 1498 N N . HIS A 1 186 ? -9.952 -7.258 -6.156 1.00 97.38 186 HIS A N 1
ATOM 1499 C CA . HIS A 1 186 ? -11.383 -7.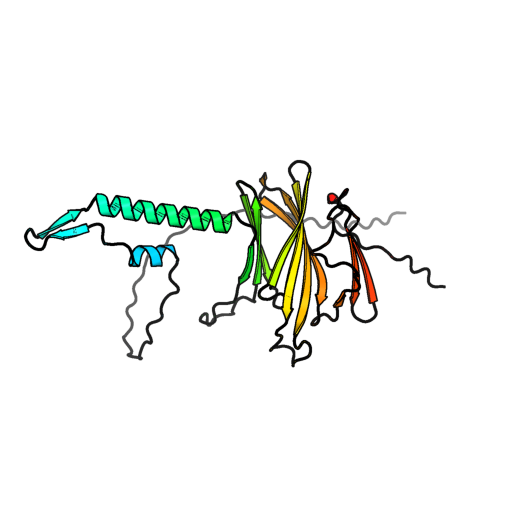562 -6.192 1.00 97.38 186 HIS A CA 1
ATOM 1500 C C . HIS A 1 186 ? -11.962 -7.314 -4.791 1.00 97.38 186 HIS A C 1
ATOM 1502 O O . HIS A 1 186 ? -11.748 -8.148 -3.905 1.00 97.38 186 HIS A O 1
ATOM 1508 N N . PRO A 1 187 ? -12.673 -6.195 -4.554 1.00 94.75 187 PRO A N 1
ATOM 1509 C CA . PRO A 1 187 ? -13.146 -5.828 -3.218 1.00 94.75 187 PRO A CA 1
ATOM 1510 C C . PRO A 1 187 ? -14.097 -6.868 -2.615 1.00 94.75 187 PRO A C 1
ATOM 1512 O O . PRO A 1 187 ? -13.955 -7.222 -1.450 1.00 94.75 187 PRO A O 1
ATOM 1515 N N . LYS A 1 188 ? -14.998 -7.444 -3.428 1.00 93.94 188 LYS A N 1
ATOM 1516 C CA . LYS A 1 188 ? -15.983 -8.450 -2.983 1.00 93.94 188 LYS A CA 1
ATOM 1517 C C . LYS A 1 188 ? -15.340 -9.715 -2.406 1.00 93.94 188 LYS A C 1
ATOM 1519 O O . LYS A 1 188 ? -15.797 -10.218 -1.389 1.00 93.94 188 LYS A O 1
ATOM 1524 N N . SER A 1 189 ? -14.285 -10.229 -3.042 1.00 95.62 189 SER A N 1
ATOM 1525 C CA . SER A 1 189 ? -13.560 -11.413 -2.555 1.00 95.62 189 SER A CA 1
ATOM 1526 C C . SER A 1 189 ? -12.389 -11.061 -1.634 1.00 95.62 189 SER A C 1
ATOM 1528 O O . SER A 1 189 ? -11.728 -11.952 -1.113 1.00 95.62 189 SER A O 1
ATOM 1530 N N . ASN A 1 190 ? -12.091 -9.770 -1.481 1.00 95.00 190 ASN A N 1
ATOM 1531 C CA . ASN A 1 190 ? -10.920 -9.224 -0.808 1.00 95.00 190 ASN A CA 1
ATOM 1532 C C . ASN A 1 190 ? -9.571 -9.839 -1.244 1.00 95.00 190 ASN A C 1
ATOM 1534 O O . ASN A 1 190 ? -8.652 -9.996 -0.442 1.00 95.00 190 ASN A O 1
ATOM 1538 N N . VAL A 1 191 ? -9.433 -10.185 -2.530 1.00 95.56 191 VAL A N 1
ATOM 1539 C CA . VAL A 1 191 ? -8.194 -10.751 -3.098 1.00 95.56 191 VAL A CA 1
ATOM 1540 C C . VAL A 1 191 ? -7.545 -9.741 -4.034 1.00 95.56 191 VAL A C 1
ATOM 1542 O O . VAL A 1 191 ? -8.199 -9.218 -4.939 1.00 95.56 191 VAL A O 1
ATOM 1545 N N . ALA A 1 192 ? -6.242 -9.503 -3.869 1.00 97.38 192 ALA A N 1
ATOM 1546 C CA . ALA A 1 192 ? -5.476 -8.667 -4.786 1.00 97.38 192 ALA A CA 1
ATOM 1547 C C . ALA A 1 192 ? -4.196 -9.328 -5.296 1.00 97.38 192 ALA A C 1
ATOM 1549 O O . ALA A 1 192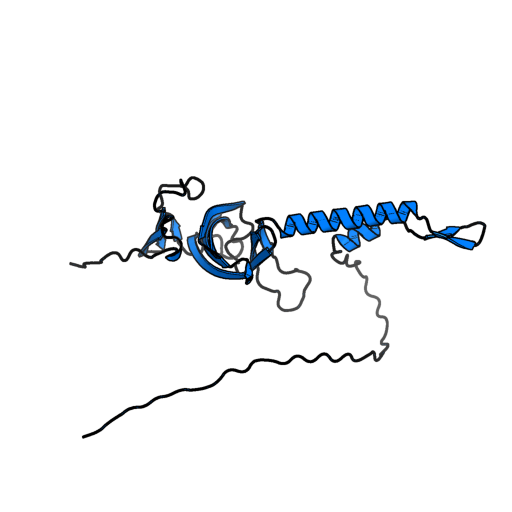 ? -3.537 -10.096 -4.595 1.00 97.38 192 ALA A O 1
ATOM 1550 N N . LYS A 1 193 ? -3.824 -8.966 -6.525 1.00 97.50 193 LYS A N 1
ATOM 1551 C CA . LYS A 1 193 ? -2.521 -9.264 -7.124 1.00 97.50 193 LYS A CA 1
ATOM 1552 C C . LYS A 1 193 ? -1.676 -7.997 -7.125 1.00 97.50 193 LYS A C 1
ATOM 1554 O O . LYS A 1 193 ? -2.117 -6.964 -7.628 1.00 97.50 193 LYS A O 1
ATOM 1559 N N . TRP A 1 194 ? -0.461 -8.108 -6.603 1.00 97.25 194 TRP A N 1
ATOM 1560 C CA . TRP A 1 194 ? 0.473 -6.999 -6.435 1.00 97.25 194 TRP A CA 1
ATOM 1561 C C . TRP A 1 194 ? 1.674 -7.184 -7.361 1.00 97.25 194 TRP A C 1
ATOM 1563 O O . TRP A 1 194 ? 2.242 -8.273 -7.441 1.00 97.25 194 TRP A O 1
ATOM 1573 N N . LYS A 1 195 ? 2.083 -6.119 -8.050 1.00 96.56 195 LYS A N 1
ATOM 1574 C CA . LYS A 1 195 ? 3.339 -6.060 -8.806 1.00 96.56 195 LYS A CA 1
ATOM 1575 C C . LYS A 1 195 ? 4.098 -4.807 -8.398 1.00 96.56 195 LYS A C 1
ATOM 1577 O O . LYS A 1 195 ? 3.639 -3.698 -8.651 1.00 96.56 195 LYS A O 1
ATOM 1582 N N . ALA A 1 196 ? 5.263 -4.989 -7.791 1.00 95.69 196 ALA A N 1
ATOM 1583 C CA . ALA A 1 196 ? 6.133 -3.894 -7.385 1.00 95.69 196 ALA A CA 1
ATOM 1584 C C . ALA A 1 196 ? 7.244 -3.656 -8.418 1.00 95.69 196 ALA A C 1
ATOM 1586 O O . ALA A 1 196 ? 7.815 -4.610 -8.958 1.00 95.69 196 ALA A O 1
ATOM 1587 N N . LYS A 1 197 ? 7.583 -2.390 -8.667 1.00 95.19 197 LYS A N 1
ATOM 1588 C CA . LYS A 1 197 ? 8.729 -1.978 -9.485 1.00 95.19 197 LYS A CA 1
ATOM 1589 C C . LYS A 1 197 ? 9.496 -0.858 -8.799 1.00 95.19 197 LYS A C 1
ATOM 1591 O O . LYS A 1 197 ? 8.922 0.165 -8.437 1.00 95.19 197 LYS A O 1
ATOM 1596 N N . ASN A 1 198 ? 10.797 -1.073 -8.623 1.00 94.38 198 ASN A N 1
ATOM 1597 C CA . ASN A 1 198 ? 11.713 -0.044 -8.145 1.00 94.38 198 ASN A CA 1
ATOM 1598 C C . ASN A 1 198 ? 12.096 0.830 -9.328 1.00 94.38 198 ASN A C 1
ATOM 1600 O O . ASN A 1 198 ? 12.586 0.303 -10.323 1.00 94.38 198 ASN A O 1
ATOM 1604 N N . VAL A 1 199 ? 11.863 2.129 -9.200 1.00 94.00 199 VAL A N 1
ATOM 1605 C CA . VAL A 1 199 ? 12.127 3.100 -10.268 1.00 94.00 199 VAL A CA 1
ATOM 1606 C C . VAL A 1 199 ? 13.317 3.986 -9.927 1.00 94.00 199 VAL A C 1
ATOM 1608 O O . VAL A 1 199 ? 14.046 4.409 -10.811 1.00 94.00 199 VAL A O 1
ATOM 1611 N N . ASN A 1 200 ? 13.550 4.217 -8.638 1.00 93.50 200 ASN A N 1
ATOM 1612 C CA . ASN A 1 200 ? 14.772 4.819 -8.132 1.00 93.50 200 ASN A CA 1
ATOM 1613 C C . ASN A 1 200 ? 15.180 4.050 -6.883 1.00 93.50 200 ASN A C 1
ATOM 1615 O O . ASN A 1 200 ? 14.331 3.764 -6.034 1.00 93.50 200 ASN A O 1
ATOM 1619 N N . SER A 1 201 ? 16.441 3.660 -6.791 1.00 91.81 201 SER A N 1
ATOM 1620 C CA . SER A 1 201 ? 16.958 2.989 -5.613 1.00 91.81 201 SER A CA 1
ATOM 1621 C C . SER A 1 201 ? 18.456 3.146 -5.549 1.00 91.81 201 SER A C 1
ATOM 1623 O O . SER A 1 201 ? 19.170 2.587 -6.381 1.00 91.81 201 SER A O 1
ATOM 1625 N N . CYS A 1 202 ? 18.936 3.847 -4.530 1.00 88.00 202 CYS A N 1
ATOM 1626 C CA . CYS A 1 202 ? 20.367 3.999 -4.341 1.00 88.00 202 CYS A CA 1
ATOM 1627 C C . CYS A 1 202 ? 20.995 2.639 -3.993 1.00 88.00 202 CYS A C 1
ATOM 1629 O O . CYS A 1 202 ? 21.970 2.224 -4.615 1.00 88.00 202 CYS A O 1
ATOM 1631 N N . VAL A 1 203 ? 20.354 1.880 -3.092 1.00 86.38 203 VAL A N 1
ATOM 1632 C CA . VAL A 1 203 ? 20.847 0.567 -2.631 1.00 86.38 203 VAL A CA 1
ATOM 1633 C C . VAL A 1 203 ? 20.934 -0.444 -3.778 1.00 86.38 203 VAL A C 1
ATOM 1635 O O . VAL A 1 203 ? 21.832 -1.280 -3.814 1.00 86.38 203 VAL A O 1
ATOM 1638 N N . LYS A 1 204 ? 20.004 -0.383 -4.740 1.00 87.56 204 LYS A N 1
ATOM 1639 C CA . LYS A 1 204 ? 19.982 -1.301 -5.892 1.00 87.56 204 LYS A CA 1
ATOM 1640 C C . LYS A 1 204 ? 20.615 -0.727 -7.159 1.00 87.56 204 LYS A C 1
ATOM 1642 O O . LYS A 1 204 ? 20.415 -1.337 -8.211 1.00 87.56 204 LYS A O 1
ATOM 1647 N N . THR A 1 205 ? 21.297 0.418 -7.056 1.00 89.31 205 THR A N 1
ATOM 1648 C CA . THR A 1 205 ? 21.904 1.149 -8.182 1.00 89.31 205 THR A CA 1
ATOM 1649 C C . THR A 1 205 ? 20.931 1.363 -9.346 1.00 89.31 205 THR A C 1
ATOM 1651 O O . THR A 1 205 ? 21.270 1.180 -10.517 1.00 89.31 205 THR A O 1
ATOM 1654 N N . ILE A 1 206 ? 19.686 1.712 -9.004 1.00 91.81 206 ILE A N 1
ATOM 1655 C CA . ILE A 1 206 ? 18.614 2.026 -9.946 1.00 91.81 206 ILE A CA 1
ATOM 1656 C C . ILE A 1 206 ? 18.458 3.541 -10.034 1.00 91.81 206 ILE A C 1
ATOM 1658 O O . ILE A 1 206 ? 18.104 4.167 -9.038 1.00 91.81 206 ILE A O 1
ATOM 1662 N N . THR A 1 207 ? 18.627 4.105 -11.225 1.00 92.38 207 THR A N 1
ATOM 1663 C CA . THR A 1 207 ? 18.469 5.546 -11.468 1.00 92.38 207 THR A CA 1
ATOM 1664 C C . THR A 1 207 ? 17.256 5.791 -12.349 1.00 92.38 207 THR A C 1
ATOM 1666 O O . THR A 1 207 ? 17.194 5.291 -13.473 1.00 92.38 207 THR A O 1
ATOM 1669 N N . ASN A 1 208 ? 16.303 6.575 -11.846 1.00 92.88 208 ASN A N 1
ATOM 1670 C CA . ASN A 1 208 ? 15.135 7.002 -12.611 1.00 92.88 208 ASN A CA 1
ATOM 1671 C C . ASN A 1 208 ? 15.560 7.965 -13.730 1.00 92.88 208 ASN A C 1
ATOM 1673 O O . ASN A 1 208 ? 16.176 8.991 -13.448 1.00 92.88 208 ASN A O 1
ATOM 1677 N N . MET A 1 209 ? 15.198 7.647 -14.973 1.00 92.06 209 MET A N 1
ATOM 1678 C CA . MET A 1 209 ? 15.467 8.463 -16.166 1.00 92.06 209 MET A CA 1
ATOM 1679 C C . MET A 1 209 ? 14.209 9.177 -16.682 1.00 92.06 209 MET A C 1
ATOM 1681 O O . MET A 1 209 ? 14.245 9.856 -17.710 1.00 92.06 209 MET A O 1
ATOM 1685 N N . GLY A 1 210 ? 13.084 9.026 -15.982 1.00 87.81 210 GLY A N 1
ATOM 1686 C CA . GLY A 1 210 ? 11.836 9.699 -16.300 1.00 87.81 210 GLY A CA 1
ATOM 1687 C C . GLY A 1 210 ? 11.961 11.214 -16.148 1.00 87.81 210 GLY A C 1
ATOM 1688 O O . GLY A 1 210 ? 12.411 11.717 -15.120 1.00 87.81 210 GLY A O 1
ATOM 1689 N N . LYS A 1 211 ? 11.516 11.951 -17.170 1.00 84.88 211 LYS A N 1
ATOM 1690 C CA . LYS A 1 211 ? 11.477 13.424 -17.153 1.00 84.88 211 LYS A CA 1
ATOM 1691 C C . LYS A 1 211 ? 10.330 13.967 -16.298 1.00 84.88 211 LYS A C 1
ATOM 1693 O O . LYS A 1 211 ? 10.444 15.039 -15.714 1.00 84.88 211 LYS A O 1
ATOM 1698 N N . GLN A 1 212 ? 9.223 13.229 -16.232 1.00 88.19 212 GLN A N 1
ATOM 1699 C CA . GLN A 1 212 ? 8.025 13.623 -15.498 1.00 88.19 212 GLN A CA 1
ATOM 1700 C C . GLN A 1 212 ? 8.030 13.025 -14.091 1.00 88.19 212 GLN A C 1
ATOM 1702 O O . GLN A 1 212 ? 8.334 11.845 -13.898 1.00 88.19 212 GLN A O 1
ATOM 1707 N N . LYS A 1 213 ? 7.642 13.821 -13.091 1.00 91.62 213 LYS A N 1
ATOM 1708 C CA . LYS A 1 213 ? 7.432 13.299 -11.739 1.00 91.62 213 LYS A CA 1
ATOM 1709 C C . LYS A 1 213 ? 6.152 12.467 -11.704 1.00 91.62 213 LYS A C 1
ATOM 1711 O O . LYS A 1 213 ? 5.089 12.951 -12.078 1.00 91.62 213 LYS A O 1
ATOM 1716 N N . PHE A 1 214 ? 6.219 11.261 -11.142 1.00 92.56 214 PHE A N 1
ATOM 1717 C CA . PHE A 1 214 ? 5.052 10.373 -11.002 1.00 92.56 214 PHE A CA 1
ATOM 1718 C C . PHE A 1 214 ? 3.878 11.005 -10.243 1.00 92.56 214 PHE A C 1
ATOM 1720 O O . PHE A 1 214 ? 2.724 10.650 -10.461 1.00 92.56 214 PHE A O 1
ATOM 1727 N N . THR A 1 215 ? 4.154 11.951 -9.344 1.00 91.88 215 THR A N 1
ATOM 1728 C CA . THR A 1 215 ? 3.131 12.668 -8.575 1.00 91.88 215 THR A CA 1
ATOM 1729 C C . THR A 1 215 ? 2.324 13.667 -9.402 1.00 91.88 215 THR A C 1
ATOM 1731 O O . THR A 1 215 ? 1.213 14.004 -8.984 1.00 91.88 215 THR A O 1
ATOM 1734 N N . GLU A 1 216 ? 2.892 14.132 -10.516 1.00 93.38 216 GLU A N 1
ATOM 1735 C CA . GLU A 1 216 ? 2.379 15.160 -11.435 1.00 93.38 216 GLU A CA 1
ATOM 1736 C C . GLU A 1 216 ? 1.928 14.550 -12.777 1.00 93.38 216 GLU A C 1
ATOM 1738 O O . GLU A 1 216 ? 1.615 15.272 -13.718 1.00 93.38 216 GLU A O 1
ATOM 1743 N N . TRP A 1 217 ? 1.913 13.220 -12.885 1.00 94.69 217 TRP A N 1
ATOM 1744 C CA . TRP A 1 217 ? 1.400 12.531 -14.064 1.00 94.69 217 TRP A CA 1
ATOM 1745 C C . TRP A 1 217 ? -0.110 12.764 -14.233 1.00 94.69 217 TRP A C 1
ATOM 1747 O O . TRP A 1 217 ? -0.862 12.778 -13.254 1.00 94.69 217 TRP A O 1
ATOM 1757 N N . ASP A 1 218 ? -0.534 12.959 -15.483 1.00 92.62 218 ASP A N 1
ATOM 1758 C CA . ASP A 1 218 ? -1.887 13.372 -15.889 1.00 92.62 218 ASP A CA 1
ATOM 1759 C C . ASP A 1 218 ? -2.941 12.262 -15.749 1.00 92.62 218 ASP A C 1
ATOM 1761 O O . ASP A 1 218 ? -4.138 12.537 -15.790 1.00 92.62 218 ASP A O 1
ATOM 1765 N N . LYS A 1 219 ? -2.503 11.016 -15.516 1.00 93.44 219 LYS A N 1
ATOM 1766 C CA . LYS A 1 219 ? -3.326 9.801 -15.358 1.00 93.44 219 LYS A CA 1
ATOM 1767 C C . LYS A 1 219 ? -4.032 9.328 -16.629 1.00 93.44 219 LYS A C 1
ATOM 1769 O O . LYS A 1 219 ? -4.637 8.257 -16.602 1.00 93.44 219 LYS A O 1
ATOM 1774 N N . THR A 1 220 ? -3.971 10.114 -17.698 1.00 94.44 220 THR A N 1
ATOM 1775 C CA . THR A 1 220 ? -4.619 9.864 -18.989 1.00 94.44 220 THR A CA 1
ATOM 1776 C C . THR A 1 220 ? -3.626 9.427 -20.052 1.00 94.44 220 THR A C 1
ATOM 1778 O O . THR A 1 220 ? -3.947 8.563 -20.859 1.00 94.44 220 THR A O 1
ATOM 1781 N N . SER A 1 221 ? -2.414 9.983 -20.055 1.00 95.62 221 SER A N 1
ATOM 1782 C CA . SER A 1 221 ? -1.374 9.579 -21.001 1.00 95.62 221 SER A CA 1
ATOM 1783 C C . SER A 1 221 ? -0.731 8.258 -20.590 1.00 95.62 221 SER A C 1
ATOM 1785 O O . SER A 1 221 ? -0.698 7.912 -19.410 1.00 95.62 221 SER A O 1
ATOM 1787 N N . ILE A 1 222 ? -0.167 7.521 -21.548 1.00 95.94 222 ILE A N 1
ATOM 1788 C CA . ILE A 1 222 ? 0.635 6.332 -21.241 1.00 95.94 222 ILE A CA 1
ATOM 1789 C C . ILE A 1 222 ? 1.813 6.745 -20.353 1.00 95.94 222 ILE A C 1
ATOM 1791 O O . ILE A 1 222 ? 2.626 7.594 -20.721 1.00 95.94 222 ILE A O 1
ATOM 1795 N N . LEU A 1 223 ? 1.930 6.112 -19.187 1.00 95.69 223 LEU A N 1
ATOM 1796 C CA . LEU A 1 223 ? 3.043 6.348 -18.282 1.00 95.69 223 LEU A CA 1
ATOM 1797 C C . LEU A 1 223 ? 4.245 5.510 -18.718 1.00 95.69 223 LEU A C 1
ATOM 1799 O O . LEU A 1 223 ? 4.263 4.291 -18.525 1.00 95.69 223 LEU A O 1
ATOM 1803 N N . ASN A 1 224 ? 5.268 6.182 -19.240 1.00 95.1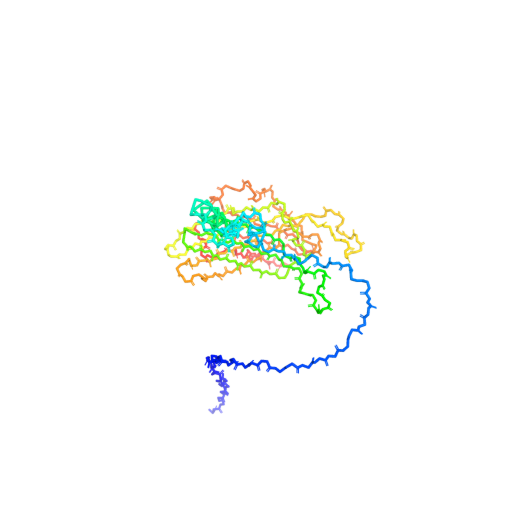2 224 ASN A N 1
ATOM 1804 C CA . ASN A 1 224 ? 6.558 5.573 -19.547 1.00 95.12 224 ASN A CA 1
ATOM 1805 C C . ASN A 1 224 ? 7.493 5.681 -18.335 1.00 95.12 224 ASN A C 1
ATOM 1807 O O . ASN A 1 224 ? 7.760 6.763 -17.813 1.00 95.12 224 ASN A O 1
ATOM 1811 N N . ILE A 1 225 ? 7.980 4.534 -17.876 1.00 94.81 225 ILE A N 1
ATOM 1812 C CA . ILE A 1 225 ? 8.863 4.380 -16.725 1.00 94.81 225 ILE A CA 1
ATOM 1813 C C . ILE A 1 225 ? 10.202 3.878 -17.256 1.00 94.81 225 ILE A C 1
ATOM 1815 O O . ILE A 1 225 ? 10.358 2.689 -17.540 1.00 94.81 225 ILE A O 1
ATOM 1819 N N . SER A 1 226 ? 11.168 4.781 -17.364 1.00 94.38 226 SER A N 1
ATOM 1820 C CA . SER A 1 226 ? 12.529 4.476 -17.793 1.00 94.38 226 SER A CA 1
ATOM 1821 C C . SER A 1 226 ? 13.495 4.558 -16.615 1.00 94.38 226 SER A C 1
ATOM 1823 O O . SER A 1 226 ? 13.466 5.504 -15.823 1.00 94.38 226 SER A O 1
ATOM 1825 N N . TYR A 1 227 ? 14.357 3.556 -16.470 1.00 94.50 227 TYR A N 1
ATOM 1826 C CA . TYR A 1 227 ? 15.404 3.564 -15.452 1.00 94.50 227 TYR A CA 1
ATOM 1827 C C . TYR A 1 227 ? 16.624 2.749 -15.883 1.00 94.50 227 TYR A C 1
ATOM 1829 O O . TYR A 1 227 ? 16.511 1.753 -16.603 1.00 94.50 227 TYR A O 1
ATOM 1837 N N . HIS A 1 228 ? 17.796 3.137 -15.386 1.00 92.94 228 HIS A N 1
ATOM 1838 C CA . HIS A 1 228 ? 19.002 2.313 -15.460 1.00 92.94 228 HIS A CA 1
ATOM 1839 C C . HIS A 1 228 ? 19.128 1.436 -14.223 1.00 92.94 228 HIS A C 1
ATOM 1841 O O . HIS A 1 228 ? 18.743 1.849 -13.132 1.00 92.94 228 HIS A O 1
ATOM 1847 N N . ARG A 1 229 ? 19.693 0.238 -14.380 1.00 90.81 229 ARG A N 1
ATOM 1848 C CA . ARG A 1 229 ? 20.168 -0.601 -13.273 1.00 90.81 229 ARG A CA 1
ATOM 1849 C C . ARG A 1 229 ? 21.545 -1.149 -13.627 1.00 90.81 229 ARG A C 1
ATOM 1851 O O . ARG A 1 229 ? 21.649 -2.090 -14.420 1.00 90.81 229 ARG A O 1
ATOM 1858 N N . GLY A 1 230 ? 22.587 -0.560 -13.045 1.00 87.62 230 GLY A N 1
ATOM 1859 C CA . GLY A 1 230 ? 23.954 -0.744 -13.541 1.00 87.62 230 GLY A CA 1
ATOM 1860 C C . GLY A 1 230 ? 24.070 -0.243 -14.986 1.00 87.62 230 GLY A C 1
ATOM 1861 O O . GLY A 1 230 ? 23.612 0.854 -15.289 1.00 87.62 230 GLY A O 1
ATOM 1862 N N . SER A 1 231 ? 24.621 -1.062 -15.883 1.00 88.31 231 SER A N 1
ATOM 1863 C CA . SER A 1 231 ? 24.734 -0.756 -17.320 1.00 88.31 231 SER A CA 1
ATOM 1864 C C . SER A 1 231 ? 23.450 -0.999 -18.122 1.00 88.31 231 SER A C 1
ATOM 1866 O O . SER A 1 231 ? 23.331 -0.534 -19.251 1.00 88.31 231 SER A O 1
ATOM 1868 N N . ASN A 1 232 ? 22.472 -1.713 -17.561 1.00 91.88 232 ASN A N 1
ATOM 1869 C CA . ASN A 1 232 ? 21.269 -2.106 -18.289 1.00 91.88 232 ASN A CA 1
ATOM 1870 C C . ASN A 1 232 ? 20.207 -1.002 -18.252 1.00 91.88 232 ASN A C 1
ATOM 1872 O O . ASN A 1 232 ? 19.913 -0.456 -17.184 1.00 91.88 232 ASN A O 1
ATOM 1876 N N . PHE A 1 233 ? 19.587 -0.728 -19.399 1.00 92.69 233 PHE A N 1
ATOM 1877 C CA . PHE A 1 233 ? 18.425 0.152 -19.515 1.00 92.69 233 PHE A CA 1
ATOM 1878 C C . PHE A 1 233 ? 17.127 -0.660 -19.498 1.00 92.69 233 PHE A C 1
ATOM 1880 O O . PHE A 1 233 ? 17.029 -1.722 -20.115 1.00 92.69 233 PHE A O 1
ATOM 1887 N N . TYR A 1 234 ? 16.126 -0.165 -18.776 1.00 93.88 234 TYR A N 1
ATOM 1888 C CA . TYR A 1 234 ? 14.805 -0.772 -18.713 1.00 93.88 234 TYR A CA 1
ATOM 1889 C C . TYR A 1 234 ? 13.737 0.272 -18.986 1.00 93.88 234 TYR A C 1
ATOM 1891 O O . TYR A 1 234 ? 13.738 1.345 -18.383 1.00 93.88 234 TYR A O 1
ATOM 1899 N N . GLU A 1 235 ? 12.770 -0.110 -19.810 1.00 94.81 235 GLU A N 1
ATOM 1900 C CA . GLU A 1 235 ? 11.584 0.683 -20.075 1.00 94.81 235 GLU A CA 1
ATOM 1901 C C . GLU A 1 235 ? 10.328 -0.145 -19.810 1.00 94.81 235 GLU A C 1
ATOM 1903 O O . GLU A 1 235 ? 10.197 -1.305 -20.224 1.00 94.81 235 GLU A O 1
ATOM 1908 N N . TYR A 1 236 ? 9.408 0.453 -19.064 1.00 95.38 236 TYR A N 1
ATOM 1909 C CA . TYR A 1 236 ? 8.080 -0.083 -18.830 1.00 95.38 236 TYR A CA 1
ATOM 1910 C C . TYR A 1 236 ? 7.043 0.943 -19.246 1.00 95.38 236 TYR A C 1
ATOM 1912 O O . TYR A 1 236 ? 7.213 2.131 -18.995 1.00 95.38 236 TYR A O 1
ATOM 1920 N N . LYS A 1 237 ? 5.933 0.464 -19.794 1.00 95.81 237 LYS A N 1
ATOM 1921 C CA . LYS A 1 237 ? 4.754 1.277 -20.064 1.00 95.81 237 LYS A CA 1
ATOM 1922 C C . LYS A 1 237 ? 3.593 0.843 -19.182 1.00 95.81 237 LYS A C 1
ATOM 1924 O O . LYS A 1 237 ? 3.428 -0.346 -18.884 1.00 95.81 237 LYS A O 1
ATOM 1929 N N . PHE A 1 238 ? 2.793 1.809 -18.765 1.00 97.06 238 PHE A N 1
ATOM 1930 C CA . PHE A 1 238 ? 1.503 1.585 -18.134 1.00 97.06 238 PHE A CA 1
ATOM 1931 C C . PHE A 1 238 ? 0.442 2.380 -18.891 1.00 97.06 238 PHE A C 1
ATOM 1933 O O . PHE A 1 238 ? 0.504 3.606 -18.945 1.00 97.06 238 PHE A O 1
ATOM 1940 N N . ASP A 1 239 ? -0.508 1.661 -19.480 1.00 97.50 239 ASP A N 1
ATOM 1941 C CA . ASP A 1 239 ? -1.614 2.233 -20.239 1.00 97.50 239 ASP A CA 1
ATOM 1942 C C . ASP A 1 239 ? -2.856 2.371 -19.328 1.00 97.50 239 ASP A C 1
ATOM 1944 O O . ASP A 1 239 ? -3.386 1.349 -18.869 1.00 97.50 239 ASP A O 1
ATOM 1948 N N . PRO A 1 240 ? -3.317 3.601 -19.025 1.00 97.19 240 PRO A N 1
ATOM 1949 C CA . PRO A 1 240 ? -4.496 3.831 -18.188 1.00 97.19 240 PRO A CA 1
ATOM 1950 C C . PRO A 1 240 ? -5.817 3.403 -18.852 1.00 97.19 240 PRO A C 1
ATOM 1952 O O . PRO A 1 240 ? -6.814 3.170 -18.148 1.00 97.19 240 PRO A O 1
ATOM 1955 N N . ASP A 1 241 ? -5.847 3.255 -20.177 1.00 97.44 241 ASP A N 1
ATOM 1956 C CA . ASP A 1 241 ? -7.013 2.749 -20.900 1.00 97.44 241 ASP A CA 1
ATOM 1957 C C . ASP A 1 241 ? -7.114 1.232 -20.807 1.00 97.44 241 ASP A C 1
ATOM 1959 O O . ASP A 1 241 ? -8.221 0.703 -20.652 1.00 97.44 241 ASP A O 1
ATOM 1963 N N . GLN A 1 242 ? -5.968 0.550 -20.758 1.00 97.38 242 GLN A N 1
ATOM 1964 C CA . GLN A 1 242 ? -5.866 -0.903 -20.622 1.00 97.38 242 GLN A CA 1
ATOM 1965 C C . GLN A 1 242 ? -5.181 -1.344 -19.312 1.00 97.38 242 GLN A C 1
ATOM 1967 O O . GLN A 1 242 ? -4.222 -2.129 -19.338 1.00 97.38 242 GLN A O 1
ATOM 1972 N N . PRO A 1 243 ? -5.683 -0.940 -18.125 1.00 97.38 243 PRO A N 1
ATOM 1973 C CA . PRO A 1 243 ? -5.012 -1.221 -16.857 1.00 97.38 243 PRO A CA 1
ATOM 1974 C C . PRO A 1 243 ? -4.941 -2.720 -16.542 1.00 97.38 243 PRO A C 1
ATOM 1976 O O . PRO A 1 243 ? -4.095 -3.140 -15.756 1.00 97.38 243 PRO A O 1
ATOM 1979 N N . GLN A 1 244 ? -5.779 -3.556 -17.165 1.00 97.00 244 GLN A N 1
ATOM 1980 C CA . GLN A 1 244 ? -5.739 -5.015 -17.045 1.00 97.00 244 GLN A CA 1
ATOM 1981 C C . GLN A 1 244 ? -4.396 -5.625 -17.461 1.00 97.00 244 GLN A C 1
ATOM 1983 O O . GLN A 1 244 ? -4.026 -6.681 -16.937 1.00 97.00 244 GLN A O 1
ATOM 1988 N N . LEU A 1 245 ? -3.661 -4.961 -18.357 1.00 96.19 245 LEU A N 1
ATOM 1989 C CA . LEU A 1 245 ? -2.334 -5.385 -18.797 1.00 96.19 245 LEU A CA 1
ATOM 1990 C C . LEU A 1 245 ? -1.256 -5.105 -17.735 1.00 96.19 245 LEU A C 1
ATOM 1992 O O . LEU A 1 245 ? -0.228 -5.787 -17.687 1.00 96.19 245 LEU A O 1
ATOM 1996 N N . GLY A 1 246 ? -1.520 -4.163 -16.824 1.00 95.50 246 GLY A N 1
ATOM 1997 C CA . GLY A 1 246 ? -0.583 -3.708 -15.804 1.00 95.50 246 GLY A CA 1
ATOM 1998 C C . GLY A 1 246 ? 0.666 -3.057 -16.400 1.00 95.50 246 GLY A C 1
ATOM 1999 O O . GLY A 1 246 ? 0.662 -2.575 -17.526 1.00 95.50 246 GLY A O 1
ATOM 2000 N N . MET A 1 247 ? 1.758 -3.035 -15.631 1.00 95.12 247 MET A N 1
ATOM 2001 C CA . MET A 1 247 ? 3.050 -2.551 -16.131 1.00 95.12 247 MET A CA 1
ATOM 2002 C C . MET A 1 247 ? 3.659 -3.570 -17.102 1.00 95.12 247 MET A C 1
ATOM 2004 O O . MET A 1 247 ? 3.994 -4.690 -16.693 1.00 95.12 247 MET A O 1
ATOM 2008 N N . GLN A 1 248 ? 3.832 -3.174 -18.359 1.00 95.69 248 GLN A N 1
ATOM 2009 C CA . GLN A 1 248 ? 4.411 -3.998 -19.419 1.00 95.69 248 GLN A CA 1
ATOM 2010 C C . GLN A 1 248 ? 5.855 -3.583 -19.675 1.00 95.69 248 GLN A C 1
ATOM 2012 O O . GLN A 1 248 ? 6.144 -2.394 -19.760 1.00 95.69 248 GLN A O 1
ATOM 2017 N N . LYS A 1 249 ? 6.765 -4.554 -19.796 1.00 94.06 249 LYS A N 1
ATOM 2018 C CA . LYS A 1 249 ? 8.134 -4.279 -20.246 1.00 94.06 249 LYS A CA 1
ATOM 2019 C C . LYS A 1 249 ? 8.078 -3.970 -21.741 1.00 94.06 249 LYS A C 1
ATOM 2021 O O . LYS A 1 249 ? 7.486 -4.751 -22.484 1.00 94.06 249 LYS A O 1
ATOM 2026 N N . VAL A 1 250 ? 8.689 -2.873 -22.166 1.00 92.69 250 VAL A N 1
ATOM 2027 C CA . VAL A 1 250 ? 8.935 -2.622 -23.586 1.00 92.69 250 VAL A CA 1
ATOM 2028 C C . VAL A 1 250 ? 10.144 -3.479 -23.954 1.00 92.69 250 VAL A C 1
ATOM 2030 O O . VAL A 1 250 ? 11.235 -3.297 -23.411 1.00 92.69 250 VAL A O 1
ATOM 2033 N N . SER A 1 251 ? 9.937 -4.516 -24.763 1.00 80.44 251 SER A N 1
ATOM 2034 C CA . SER A 1 251 ? 11.049 -5.220 -25.393 1.00 80.44 251 SER A CA 1
ATOM 2035 C C . SER A 1 251 ? 11.649 -4.254 -26.402 1.00 80.44 251 SER A C 1
ATOM 2037 O O . SER A 1 251 ? 11.021 -3.965 -27.413 1.00 80.44 251 SER A O 1
ATOM 2039 N N . GLY A 1 252 ? 12.822 -3.706 -26.092 1.00 60.88 252 GLY A N 1
ATOM 2040 C CA . GLY A 1 252 ? 13.656 -3.150 -27.143 1.00 60.88 252 GLY A CA 1
ATOM 2041 C C . GLY A 1 252 ? 14.051 -4.314 -28.037 1.00 60.88 252 GLY A C 1
ATOM 2042 O O . GLY A 1 252 ? 14.641 -5.275 -27.536 1.00 60.88 252 GLY A O 1
ATOM 2043 N N . ASP A 1 253 ? 13.681 -4.253 -29.310 1.00 43.34 253 ASP A N 1
ATOM 2044 C CA . ASP A 1 253 ? 14.342 -5.038 -30.340 1.00 43.34 253 ASP A CA 1
ATOM 2045 C C . ASP A 1 253 ? 15.803 -4.590 -30.331 1.00 43.34 253 ASP A C 1
ATOM 2047 O O . ASP A 1 253 ? 16.181 -3.579 -30.920 1.00 43.34 253 ASP A O 1
ATOM 2051 N N . ALA A 1 254 ? 16.627 -5.298 -29.564 1.00 44.75 254 ALA A N 1
ATOM 2052 C CA . ALA A 1 254 ? 18.052 -5.305 -29.801 1.00 44.75 254 ALA A CA 1
ATOM 2053 C C . ALA A 1 254 ? 18.259 -6.092 -31.103 1.00 44.75 254 ALA A C 1
ATOM 2055 O O . ALA A 1 254 ? 18.625 -7.264 -31.079 1.00 44.75 254 ALA A O 1
ATOM 2056 N N . GLU A 1 255 ? 17.968 -5.457 -32.241 1.00 38.59 255 GLU A N 1
ATOM 2057 C CA . GLU A 1 255 ? 18.734 -5.717 -33.454 1.00 38.59 255 GLU A CA 1
ATOM 2058 C C . GLU A 1 255 ? 20.172 -5.276 -33.147 1.00 38.59 255 GLU A C 1
ATOM 2060 O O . GLU A 1 255 ? 20.554 -4.118 -33.329 1.00 38.59 255 GLU A O 1
ATOM 2065 N N . GLU A 1 256 ? 20.956 -6.198 -32.587 1.00 38.84 256 GLU A N 1
ATOM 2066 C CA . GLU A 1 256 ? 22.409 -6.155 -32.704 1.00 38.84 256 GLU A CA 1
ATOM 2067 C C . GLU A 1 256 ? 22.754 -6.320 -34.190 1.00 38.84 256 GLU A C 1
ATOM 2069 O O . GLU A 1 256 ? 22.456 -7.348 -34.802 1.00 38.84 256 GLU A O 1
ATOM 2074 N N . LYS A 1 257 ? 23.337 -5.264 -34.762 1.00 32.56 257 LYS A N 1
ATOM 2075 C CA . LYS A 1 257 ? 24.165 -5.324 -35.969 1.00 32.56 257 LYS A CA 1
ATOM 2076 C C . LYS A 1 257 ? 25.544 -5.869 -35.629 1.00 32.56 257 LYS A C 1
ATOM 2078 O O . LYS A 1 257 ? 26.044 -5.518 -34.537 1.00 32.56 257 LYS A O 1
#

Secondary structure (DSSP, 8-state):
---------------------------------------------HHHHHHHHSPPSEEE-TTT--EEE-HHHHHHHHHHHHHHHHHHHHHHTS-EEEEEPPPTT--S-PPPPEEEEEEEETTEEEEEEEE-SSS-S-SEEEEEEEEEETTEEEEEEEEEEEEE-TTTTTTTEEEEEEEEEEEEEETTTTEEEEEEEEEEBTTTTEEE--SS-GGG--SSS-EEEEEEETTEEEEEEE-SS-GGG-SEE--------

Radius of gyration: 27.5 Å; chains: 1; bounding box: 54×63×90 Å

Foldseek 3Di:
DDDDDDDDDDDDDDDDDDDDDDDDDDDDDDDDDDDDDPDDPDPDDPLRVLVVVQDDQWDQPPPPSDIDGNPVSVVVSVVVVVVVVVVVVVVLQDWDKAKDAFDPPDPPDTDAIKIWTWDHDPPAIAIDIDRDPFQHPFPDWDFLEWDDDPQKIWTKIKTKHWDPPPPPVCQRVTFIWIKIWIWIARRVVRDIDIDMDTLGGSVQQKAWPDPDDSNPDPLQDWDWRWIDRVPDIWIWTQHSVCCVVPIHTDPDPPPDD

pLDDT: mean 80.77, std 21.0, range [30.31, 98.25]